Protein AF-A0A1Y1S839-F1 (afdb_monomer_lite)

Organism: NCBI:txid1081671

Radius of gyration: 28.98 Å; chains: 1; bounding box: 67×58×79 Å

Foldseek 3Di:
DDPLLVVLLVLCVPQCVVVVPLVRSLVVLVVVLVVCVVVVHDSLSSLLSNLVSVCSVPVDLVSLVVNLVSLVPDDDDLVSVLVNLLSVQSSCLSVVNHDPVSLLVSLCSSPVQHRPSSNVVSVVSCPVVDPQQVQWDWDDLQPDIATHSDPNRVVCLQPDDDPPCVVVPDPSSVLSNLSNVLVVLLVVLVVCLPPFLVVVLVSLVVSLVSLVVNVVVCVVVVHDDPLSVLLSVLSVVVSVQSVVQVPDDDDQRDRPPPLPPDDPVVSVVCVVVVVDDRDDRNRVSVSVSVSSVVSPDRPRPDDPDDDDVVCVVVCVVVDPDPPPVVVVVVVVVVVVVVVD

pLDDT: mean 75.88, std 19.84, range [30.39, 97.69]

Sequence (340 aa):
MNKLLAHVEANRSNHGYVKHSFEQYKRYNNKMVQKCMKDGSDTTLYKLEKNLCKFHLFGTTRHLTKCINILKKAEQTDDVTAYRMYIQTFIRNKRNEFNQDEFIETWKMINNGFYYTFNSDMVALNENRVNLDKLKTRLLWNDIELLFDSQTHLNLLKQFNKRVLKDDYRFNAQIAFKCFKFDEFREKLDTFPTAQYGTILTFVRSFSIFTNEFVAFLDDNFVSSEFVVEYDRSLTNLLNQMTEALMKPNSKMCLELNETKFSSHFIELITDQSQHIIRSKSDMIKLILAEFDRITEVTVPKRNMPLLPIFYDLACEYIEFPPVDELAEQVDALKLTRQQ

Structure (mmCIF, N/CA/C/O backbone):
data_AF-A0A1Y1S839-F1
#
_entry.id   AF-A0A1Y1S839-F1
#
loop_
_atom_site.group_PDB
_atom_site.id
_atom_site.type_symbol
_atom_site.label_atom_id
_atom_site.label_alt_id
_atom_site.label_comp_id
_atom_site.label_asym_id
_atom_site.label_entity_id
_atom_site.label_seq_id
_atom_site.pdbx_PDB_ins_code
_atom_site.Cartn_x
_atom_site.Cartn_y
_atom_site.Cartn_z
_atom_site.occupancy
_atom_site.B_iso_or_equiv
_atom_site.auth_seq_id
_atom_site.auth_comp_id
_atom_site.auth_asym_id
_atom_site.auth_atom_id
_atom_site.pdbx_PDB_model_num
ATOM 1 N N . MET A 1 1 ? 22.378 12.217 -3.039 1.00 37.03 1 MET A N 1
ATOM 2 C CA . MET A 1 1 ? 21.631 10.962 -2.810 1.00 37.03 1 MET A CA 1
ATOM 3 C C . MET A 1 1 ? 20.533 10.890 -3.865 1.00 37.03 1 MET A C 1
ATOM 5 O O . MET A 1 1 ? 19.584 11.663 -3.789 1.00 37.03 1 MET A O 1
ATOM 9 N N . ASN A 1 2 ? 20.733 10.086 -4.914 1.00 49.19 2 ASN A N 1
ATOM 10 C CA . ASN A 1 2 ? 19.783 9.949 -6.023 1.00 49.19 2 ASN A CA 1
ATOM 11 C C . ASN A 1 2 ? 18.511 9.259 -5.518 1.00 49.19 2 ASN A C 1
ATOM 13 O O . ASN A 1 2 ? 18.564 8.084 -5.185 1.00 49.19 2 ASN A O 1
ATOM 17 N N . LYS A 1 3 ? 17.400 10.002 -5.445 1.00 82.19 3 LYS A N 1
ATOM 18 C CA . LYS A 1 3 ? 16.064 9.514 -5.060 1.00 82.19 3 LYS A CA 1
ATOM 19 C C . LYS A 1 3 ? 15.213 9.231 -6.305 1.00 82.19 3 LYS A C 1
ATOM 21 O O . LYS A 1 3 ? 14.112 9.767 -6.440 1.00 82.19 3 LYS A O 1
ATOM 26 N N . LEU A 1 4 ? 15.754 8.488 -7.272 1.00 90.12 4 LEU A N 1
ATOM 27 C CA . LEU A 1 4 ? 15.102 8.271 -8.570 1.00 90.12 4 LEU A CA 1
ATOM 28 C C . LEU A 1 4 ? 13.711 7.656 -8.383 1.00 90.12 4 LEU A C 1
ATOM 30 O O . LEU A 1 4 ? 12.752 8.176 -8.952 1.00 90.12 4 LEU A O 1
ATOM 34 N N . LEU A 1 5 ? 13.585 6.606 -7.564 1.00 91.06 5 LEU A N 1
ATOM 35 C CA . LEU A 1 5 ? 12.303 5.921 -7.364 1.00 91.06 5 LEU A CA 1
ATOM 36 C C . LEU A 1 5 ? 11.263 6.837 -6.711 1.00 91.06 5 LEU A C 1
ATOM 38 O O . LEU A 1 5 ? 10.133 6.925 -7.187 1.00 91.06 5 LEU A O 1
ATOM 42 N N . ALA A 1 6 ? 11.661 7.605 -5.694 1.00 89.12 6 ALA A N 1
ATOM 43 C CA . ALA A 1 6 ? 10.762 8.547 -5.028 1.00 89.12 6 ALA A CA 1
ATOM 44 C C . ALA A 1 6 ? 10.312 9.694 -5.953 1.00 89.12 6 ALA A C 1
ATOM 46 O O . ALA A 1 6 ? 9.154 10.107 -5.910 1.00 89.12 6 ALA A O 1
ATOM 47 N N . HIS A 1 7 ? 11.200 10.203 -6.815 1.00 91.50 7 HIS A N 1
ATOM 48 C CA . HIS A 1 7 ? 10.828 11.215 -7.807 1.00 91.50 7 HIS A CA 1
ATOM 49 C C . HIS A 1 7 ? 9.888 10.657 -8.879 1.00 91.50 7 HIS A C 1
ATOM 51 O O . HIS A 1 7 ? 8.965 11.355 -9.305 1.00 91.50 7 HIS A O 1
ATOM 57 N N . VAL A 1 8 ? 10.098 9.410 -9.312 1.00 93.38 8 VAL A N 1
ATOM 58 C CA . VAL A 1 8 ? 9.177 8.733 -10.231 1.00 93.38 8 VAL A CA 1
ATOM 59 C C . VAL A 1 8 ? 7.804 8.584 -9.583 1.00 93.38 8 VAL A C 1
ATOM 61 O O . VAL A 1 8 ? 6.821 9.008 -10.187 1.00 93.38 8 VAL A O 1
ATOM 64 N N . GLU A 1 9 ? 7.742 8.067 -8.356 1.00 90.19 9 GLU A N 1
ATOM 65 C CA . GLU A 1 9 ? 6.498 7.889 -7.602 1.00 90.19 9 GLU A CA 1
ATOM 66 C C . GLU A 1 9 ? 5.715 9.205 -7.500 1.00 90.19 9 GLU A C 1
ATOM 68 O O . GLU A 1 9 ? 4.559 9.282 -7.915 1.00 90.19 9 GLU A O 1
ATOM 73 N N . ALA A 1 10 ? 6.373 10.286 -7.066 1.00 88.94 10 ALA A N 1
ATOM 74 C CA . ALA A 1 10 ? 5.749 11.603 -6.968 1.00 88.94 10 ALA A CA 1
ATOM 75 C C . ALA A 1 10 ? 5.212 12.106 -8.321 1.00 88.94 10 ALA A C 1
ATOM 77 O O . ALA A 1 10 ? 4.111 12.656 -8.399 1.00 88.94 10 ALA A O 1
ATOM 78 N N . ASN A 1 11 ? 5.961 11.909 -9.410 1.00 91.88 11 ASN A N 1
ATOM 79 C CA . ASN A 1 11 ? 5.520 12.333 -10.736 1.00 91.88 11 ASN A CA 1
ATOM 80 C C . ASN A 1 11 ? 4.332 11.499 -11.232 1.00 91.88 11 ASN A C 1
ATOM 82 O O . ASN A 1 11 ? 3.400 12.050 -11.821 1.00 91.88 11 ASN A O 1
ATOM 86 N N . ARG A 1 12 ? 4.354 10.182 -11.012 1.00 91.38 12 ARG A N 1
ATOM 87 C CA . ARG A 1 12 ? 3.279 9.271 -11.421 1.00 91.38 12 ARG A CA 1
ATOM 88 C C . ARG A 1 12 ? 1.967 9.595 -10.709 1.00 91.38 12 ARG A C 1
ATOM 90 O O . ARG A 1 12 ? 0.934 9.697 -11.380 1.00 91.38 12 ARG A O 1
ATOM 97 N N . SER A 1 13 ? 2.019 9.845 -9.401 1.00 85.00 13 SER A N 1
ATOM 98 C CA . SER A 1 13 ? 0.850 10.209 -8.591 1.00 85.00 13 SER A CA 1
ATOM 99 C C . SER A 1 13 ? 0.203 11.522 -9.040 1.00 85.00 13 SER A C 1
ATOM 101 O O . SER A 1 13 ? -1.019 11.622 -9.105 1.00 85.00 13 SER A O 1
ATOM 103 N N . ASN A 1 14 ? 1.002 12.511 -9.451 1.00 85.94 14 ASN A N 1
ATOM 104 C CA . ASN A 1 14 ? 0.500 13.854 -9.763 1.00 85.94 14 ASN A CA 1
ATOM 105 C C . ASN A 1 14 ? 0.075 14.076 -11.223 1.00 85.94 14 ASN A C 1
ATOM 107 O O . ASN A 1 14 ? -0.613 15.054 -11.527 1.00 85.94 14 ASN A O 1
ATOM 111 N N . HIS A 1 15 ? 0.506 13.226 -12.159 1.00 88.38 15 HIS A N 1
ATOM 112 C CA . HIS A 1 15 ? 0.439 13.556 -13.590 1.00 88.38 15 HIS A CA 1
ATOM 113 C C . HIS A 1 15 ? -0.255 12.499 -14.461 1.00 88.38 15 HIS A C 1
ATOM 115 O O . HIS A 1 15 ? -0.043 12.452 -15.674 1.00 88.38 15 HIS A O 1
ATOM 121 N N . GLY A 1 16 ? -1.137 11.698 -13.856 1.00 77.62 16 GLY A N 1
ATOM 122 C CA . GLY A 1 16 ? -2.101 10.853 -14.569 1.00 77.62 16 GLY A CA 1
ATOM 123 C C . GLY A 1 16 ? -1.697 9.390 -14.753 1.00 77.62 16 GLY A C 1
ATOM 124 O O . GLY A 1 16 ? -2.482 8.636 -15.322 1.00 77.62 16 GLY A O 1
ATOM 125 N N . TYR A 1 17 ? -0.532 8.958 -14.256 1.00 88.25 17 TYR A N 1
ATOM 126 C CA . TYR A 1 17 ? -0.118 7.550 -14.343 1.00 88.25 17 TYR A CA 1
ATOM 127 C C . TYR A 1 17 ? -1.066 6.632 -13.563 1.00 88.25 17 TYR A C 1
ATOM 129 O O . TYR A 1 17 ? -1.557 5.658 -14.120 1.00 88.25 17 TYR A O 1
ATOM 137 N N . VAL A 1 18 ? -1.401 6.999 -12.317 1.00 82.94 18 VAL A N 1
ATOM 138 C CA . VAL A 1 18 ? -2.319 6.235 -11.441 1.00 82.94 18 VAL A CA 1
ATOM 139 C C . VAL A 1 18 ? -3.701 6.048 -12.075 1.00 82.94 18 VAL A C 1
ATOM 141 O O . VAL A 1 18 ? -4.346 5.027 -11.885 1.00 82.94 18 VAL A O 1
ATOM 144 N N . LYS A 1 19 ? -4.144 7.011 -12.891 1.00 83.44 19 LYS A N 1
ATOM 145 C CA . LYS A 1 19 ? -5.423 6.964 -13.619 1.00 83.44 19 LYS A CA 1
ATOM 146 C C . LYS A 1 19 ? -5.314 6.255 -14.976 1.00 83.44 19 LYS A C 1
ATOM 148 O O . LYS A 1 19 ? -6.147 6.488 -15.848 1.00 83.44 19 LYS A O 1
ATOM 153 N N . HIS A 1 20 ? -4.231 5.510 -15.212 1.00 85.44 20 HIS A N 1
ATOM 154 C CA . HIS A 1 20 ? -3.881 4.881 -16.492 1.00 85.44 20 HIS A CA 1
ATOM 155 C C . HIS A 1 20 ? -3.926 5.834 -17.704 1.00 85.44 20 HIS A C 1
ATOM 157 O O . HIS A 1 20 ? -4.043 5.422 -18.858 1.00 85.44 20 HIS A O 1
ATOM 163 N N . SER A 1 21 ? -3.775 7.141 -17.469 1.00 91.19 21 SER A N 1
ATOM 164 C CA . SER A 1 21 ? -3.793 8.179 -18.501 1.00 91.19 21 SER A CA 1
ATOM 165 C C . SER A 1 21 ? -2.393 8.360 -19.094 1.00 91.19 21 SER A C 1
ATOM 167 O O . SER A 1 21 ? -1.783 9.432 -19.028 1.00 91.19 21 SER A O 1
ATOM 169 N N . PHE A 1 22 ? -1.859 7.289 -19.688 1.00 93.81 22 PHE A N 1
ATOM 170 C CA . PHE A 1 22 ? -0.467 7.222 -20.150 1.00 93.81 22 PHE A CA 1
ATOM 171 C C . PHE A 1 22 ? -0.124 8.263 -21.222 1.00 93.81 22 PHE A C 1
ATOM 173 O O . PHE A 1 22 ? 1.014 8.729 -21.284 1.00 93.81 22 PHE A O 1
ATOM 180 N N . GLU A 1 23 ? -1.088 8.695 -22.041 1.00 94.56 23 GLU A N 1
ATOM 181 C CA . GLU A 1 23 ? -0.853 9.758 -23.025 1.00 94.56 23 GLU A CA 1
ATOM 182 C C . GLU A 1 23 ? -0.662 11.126 -22.348 1.00 94.56 23 GLU A C 1
ATOM 184 O O . GLU A 1 23 ? 0.229 11.887 -22.734 1.00 94.56 23 GLU A O 1
ATOM 189 N N . GLN A 1 24 ? -1.430 11.428 -21.294 1.00 94.44 24 GLN A N 1
ATOM 190 C CA . GLN A 1 24 ? -1.253 12.644 -20.494 1.00 94.44 24 GLN A CA 1
ATOM 191 C C . GLN A 1 24 ? 0.105 12.632 -19.787 1.00 94.44 24 GLN A C 1
ATOM 193 O O . GLN A 1 24 ? 0.865 13.600 -19.894 1.00 94.44 24 GLN A O 1
ATOM 198 N N . TYR A 1 25 ? 0.449 11.518 -19.140 1.00 96.31 25 TYR A N 1
ATOM 199 C CA . TYR A 1 25 ? 1.714 11.393 -18.421 1.00 96.31 25 TYR A CA 1
ATOM 200 C C . TYR A 1 25 ? 2.927 11.451 -19.366 1.00 96.31 25 TYR A C 1
ATOM 202 O O . TYR A 1 25 ? 3.917 12.138 -19.104 1.00 96.31 25 TYR A O 1
ATOM 210 N N . LYS A 1 26 ? 2.829 10.848 -20.557 1.00 96.81 26 LYS A N 1
ATOM 211 C CA . LYS A 1 26 ? 3.823 10.984 -21.634 1.00 96.81 26 LYS A CA 1
ATOM 212 C C . LYS A 1 26 ? 3.996 12.433 -22.095 1.00 96.81 26 LYS A C 1
ATOM 214 O O . LYS A 1 26 ? 5.130 12.860 -22.328 1.00 96.81 26 LYS A O 1
ATOM 219 N N . ARG A 1 27 ? 2.907 13.201 -22.252 1.00 96.50 27 ARG A N 1
ATOM 220 C CA . ARG A 1 27 ? 2.973 14.635 -22.604 1.00 96.50 27 ARG A CA 1
ATOM 221 C C . ARG A 1 27 ? 3.677 15.441 -21.515 1.00 96.50 27 ARG A C 1
ATOM 223 O O . ARG A 1 27 ? 4.522 16.267 -21.852 1.00 96.50 27 ARG A O 1
ATOM 230 N N . TYR A 1 28 ? 3.378 15.177 -20.243 1.00 96.75 28 TYR A N 1
ATOM 231 C CA . TYR A 1 28 ? 4.088 15.777 -19.110 1.00 96.75 28 TYR A CA 1
ATOM 232 C C . TYR A 1 28 ? 5.597 15.486 -19.177 1.00 96.75 28 TYR A C 1
ATOM 234 O O . TYR A 1 28 ? 6.400 16.417 -19.232 1.00 96.75 28 TYR A O 1
ATOM 242 N N . ASN A 1 29 ? 5.982 14.213 -19.307 1.00 97.31 29 ASN A N 1
ATOM 243 C CA . ASN A 1 29 ? 7.388 13.812 -19.391 1.00 97.31 29 ASN A CA 1
ATOM 244 C C . ASN A 1 29 ? 8.106 14.451 -20.595 1.00 97.31 29 ASN A C 1
ATOM 246 O O . ASN A 1 29 ? 9.246 14.889 -20.478 1.00 97.31 29 ASN A O 1
ATOM 250 N N . ASN A 1 30 ? 7.443 14.581 -21.751 1.00 96.62 30 ASN A N 1
ATOM 251 C CA . ASN A 1 30 ? 8.001 15.299 -22.903 1.00 96.62 30 ASN A CA 1
ATOM 252 C C . ASN A 1 30 ? 8.289 16.776 -22.604 1.00 96.62 30 ASN A C 1
ATOM 254 O O . ASN A 1 30 ? 9.358 17.264 -22.971 1.00 96.62 30 ASN A O 1
ATOM 258 N N . LYS A 1 31 ? 7.353 17.476 -21.947 1.00 96.94 31 LYS A N 1
ATOM 259 C CA . LYS A 1 31 ? 7.541 18.877 -21.546 1.00 96.94 31 LYS A CA 1
ATOM 260 C C . LYS A 1 31 ? 8.720 19.014 -20.583 1.00 96.94 31 LYS A C 1
ATOM 262 O O . LYS A 1 31 ? 9.544 19.906 -20.761 1.00 96.94 31 LYS A O 1
ATOM 267 N N . MET A 1 32 ? 8.842 18.099 -19.621 1.00 96.50 32 MET A N 1
ATOM 268 C CA . MET A 1 32 ? 9.946 18.109 -18.660 1.00 96.50 32 MET A CA 1
ATOM 269 C C . MET A 1 32 ? 11.298 17.813 -19.309 1.00 96.50 32 MET A C 1
ATOM 271 O O . MET A 1 32 ? 12.260 18.508 -19.012 1.00 96.50 32 MET A O 1
ATOM 275 N N . VAL A 1 33 ? 11.378 16.888 -20.276 1.00 96.25 33 VAL A N 1
ATOM 276 C CA . VAL A 1 33 ? 12.614 16.688 -21.059 1.00 96.25 33 VAL A CA 1
ATOM 277 C C . VAL A 1 33 ? 13.035 17.978 -21.768 1.00 96.25 33 VAL A C 1
ATOM 279 O O . VAL A 1 33 ? 14.207 18.336 -21.716 1.00 96.25 33 VAL A O 1
ATOM 282 N N . GLN A 1 34 ? 12.102 18.681 -22.420 1.00 96.00 34 GLN A N 1
ATOM 283 C CA . GLN A 1 34 ? 12.406 19.939 -23.115 1.00 96.00 34 GLN A CA 1
ATOM 284 C C . GLN A 1 34 ? 12.867 21.031 -22.149 1.00 96.00 34 GLN A C 1
ATOM 286 O O . GLN A 1 34 ? 13.814 21.750 -22.455 1.00 96.00 34 GLN A O 1
ATOM 291 N N . LYS A 1 35 ? 12.212 21.145 -20.989 1.00 96.06 35 LYS A N 1
ATOM 292 C CA . LYS A 1 35 ? 12.598 22.087 -19.938 1.00 96.06 35 LYS A CA 1
ATOM 293 C C . LYS A 1 35 ? 14.006 21.781 -19.419 1.00 96.06 35 LYS A C 1
ATOM 295 O O . LYS A 1 35 ? 14.867 22.646 -19.475 1.00 96.06 35 LYS A O 1
ATOM 300 N N . CYS A 1 36 ? 14.278 20.533 -19.043 1.00 94.94 36 CYS A N 1
ATOM 301 C CA . CYS A 1 36 ? 15.589 20.130 -18.541 1.00 94.94 36 CYS A CA 1
ATOM 302 C C . CYS A 1 36 ? 16.712 20.331 -19.568 1.00 94.94 36 CYS A C 1
ATOM 304 O O . CYS A 1 36 ? 17.799 20.754 -19.197 1.00 94.94 36 CYS A O 1
ATOM 306 N N . MET A 1 37 ? 16.446 20.105 -20.861 1.00 94.06 37 MET A N 1
ATOM 307 C CA . MET A 1 37 ? 17.411 20.399 -21.929 1.00 94.06 37 MET A CA 1
ATOM 308 C C . MET A 1 37 ? 17.743 21.891 -22.041 1.00 94.06 37 MET A C 1
ATOM 310 O O . MET A 1 37 ? 18.895 22.223 -22.295 1.00 94.06 37 MET A O 1
ATOM 314 N N . LYS A 1 38 ? 16.756 22.780 -21.861 1.00 94.69 38 LYS A N 1
ATOM 315 C CA . LYS A 1 38 ? 16.985 24.235 -21.846 1.00 94.69 38 LYS A CA 1
ATOM 316 C C . LYS A 1 38 ? 17.779 24.666 -20.615 1.00 94.69 38 LYS A C 1
ATOM 318 O O . LYS A 1 38 ? 18.665 25.501 -20.730 1.00 94.69 38 LYS A O 1
ATOM 323 N N . ASP A 1 39 ? 17.479 24.050 -19.477 1.00 93.06 39 ASP A N 1
ATOM 324 C CA . ASP A 1 39 ? 18.070 24.386 -18.182 1.00 93.06 39 ASP A CA 1
ATOM 325 C C . ASP A 1 39 ? 19.412 23.659 -17.930 1.00 93.06 39 ASP A C 1
ATOM 327 O O . ASP A 1 39 ? 20.002 23.808 -16.864 1.00 93.06 39 ASP A O 1
ATOM 331 N N . GLY A 1 40 ? 19.886 22.827 -18.870 1.00 91.19 40 GLY A N 1
ATOM 332 C CA . GLY A 1 40 ? 21.115 22.031 -18.725 1.00 91.19 40 GLY A CA 1
ATOM 333 C C . GLY A 1 40 ? 21.063 20.950 -17.633 1.00 91.19 40 GLY A C 1
ATOM 334 O O . GLY A 1 40 ? 22.106 20.472 -17.195 1.00 91.19 40 GLY A O 1
ATOM 335 N N . SER A 1 41 ? 19.868 20.565 -17.176 1.00 91.69 41 SER A N 1
ATOM 336 C CA . SER A 1 41 ? 19.660 19.610 -16.079 1.00 91.69 41 SER A CA 1
ATOM 337 C C . SER A 1 41 ? 19.424 18.174 -16.564 1.00 91.69 41 SER A C 1
ATOM 339 O O . SER A 1 41 ? 19.174 17.918 -17.747 1.00 91.69 41 SER A O 1
ATOM 341 N N . ASP A 1 42 ? 19.509 17.208 -15.641 1.00 90.31 42 ASP A N 1
ATOM 342 C CA . ASP A 1 42 ? 19.346 15.791 -15.968 1.00 90.31 42 ASP A CA 1
ATOM 343 C C . ASP A 1 42 ? 17.945 15.479 -16.530 1.00 90.31 42 ASP A C 1
ATOM 345 O O . ASP A 1 42 ? 16.906 15.893 -16.020 1.00 90.31 42 ASP A O 1
ATOM 349 N N . THR A 1 43 ? 17.930 14.702 -17.611 1.00 93.19 43 THR A N 1
ATOM 350 C CA . THR A 1 43 ? 16.721 14.294 -18.343 1.00 93.19 43 THR A CA 1
ATOM 351 C C . THR A 1 43 ? 16.386 12.816 -18.149 1.00 93.19 43 THR A C 1
ATOM 353 O O . THR A 1 43 ? 15.398 12.340 -18.717 1.00 93.19 43 THR A O 1
ATOM 356 N N . THR A 1 44 ? 17.216 12.076 -17.407 1.00 93.12 44 THR A N 1
ATOM 357 C CA . THR A 1 44 ? 17.196 10.612 -17.321 1.00 93.12 44 THR A CA 1
ATOM 358 C C . THR A 1 44 ? 15.831 10.090 -16.893 1.00 93.12 44 THR A C 1
ATOM 360 O O . THR A 1 44 ? 15.203 9.366 -17.668 1.00 93.12 44 THR A O 1
ATOM 363 N N . LEU A 1 45 ? 15.315 10.539 -15.744 1.00 94.38 45 LEU A N 1
ATOM 364 C CA . LEU A 1 45 ? 14.001 10.144 -15.219 1.00 94.38 45 LEU A CA 1
ATOM 365 C C . LEU A 1 45 ? 12.892 10.292 -16.268 1.00 94.38 45 LEU A C 1
ATOM 367 O O . LEU A 1 45 ? 12.190 9.336 -16.594 1.00 94.38 45 LEU A O 1
ATOM 371 N N . TYR A 1 46 ? 12.761 11.483 -16.853 1.00 96.38 46 TYR A N 1
ATOM 372 C CA . TYR A 1 46 ? 11.666 11.781 -17.7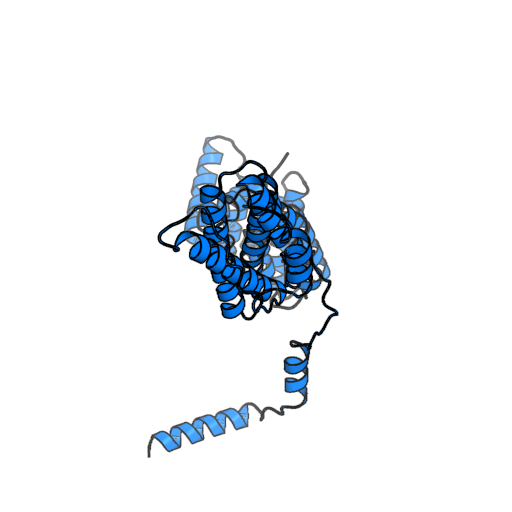77 1.00 96.38 46 TYR A CA 1
ATOM 373 C C . TYR A 1 46 ? 11.776 10.994 -19.089 1.00 96.38 46 TYR A C 1
ATOM 375 O O . TYR A 1 46 ? 10.764 10.661 -19.708 1.00 96.38 46 TYR A O 1
ATOM 383 N N . LYS A 1 47 ? 12.998 10.661 -19.530 1.00 96.56 47 LYS A N 1
ATOM 384 C CA . LYS A 1 47 ? 13.215 9.780 -20.687 1.00 96.56 47 LYS A CA 1
ATOM 385 C C . LYS A 1 47 ? 12.813 8.334 -20.387 1.00 96.56 47 LYS A C 1
ATOM 387 O O . LYS A 1 47 ? 12.258 7.691 -21.282 1.00 96.56 47 LYS A O 1
ATOM 392 N N . LEU A 1 48 ? 13.076 7.836 -19.176 1.00 97.38 48 LEU A N 1
ATOM 393 C CA . LEU A 1 48 ? 12.657 6.502 -18.731 1.00 97.38 48 LEU A CA 1
ATOM 394 C C . LEU A 1 48 ? 11.128 6.406 -18.699 1.00 97.38 48 LEU A C 1
ATOM 396 O O . LEU A 1 48 ? 10.548 5.618 -19.446 1.00 97.38 48 LEU A O 1
ATOM 400 N N . GLU A 1 49 ? 10.474 7.298 -17.957 1.00 97.25 49 GLU A N 1
ATOM 401 C CA . GLU A 1 49 ? 9.017 7.297 -17.782 1.00 97.25 49 GLU A CA 1
ATOM 402 C C . GLU A 1 49 ? 8.269 7.539 -19.102 1.00 97.25 49 GLU A C 1
ATOM 404 O O . GLU A 1 49 ? 7.261 6.894 -19.390 1.00 97.25 49 GLU A O 1
ATOM 409 N N . LYS A 1 50 ? 8.803 8.385 -19.996 1.00 97.00 50 LYS A N 1
ATOM 410 C CA . LYS A 1 50 ? 8.275 8.543 -21.363 1.00 97.00 50 LYS A CA 1
ATOM 411 C C . LYS A 1 50 ? 8.283 7.229 -22.146 1.00 97.00 50 LYS A C 1
ATOM 413 O O . LYS A 1 50 ? 7.345 6.964 -22.898 1.00 97.00 50 LYS A O 1
ATOM 418 N N . ASN A 1 51 ? 9.365 6.458 -22.070 1.00 97.69 51 ASN A N 1
ATOM 419 C CA . ASN A 1 51 ? 9.471 5.188 -22.785 1.00 97.69 51 ASN A CA 1
ATOM 420 C C . ASN A 1 51 ? 8.584 4.115 -22.143 1.00 97.69 51 ASN A C 1
ATOM 422 O O . ASN A 1 51 ? 7.953 3.364 -22.883 1.00 97.69 51 ASN A O 1
ATOM 426 N N . LEU A 1 52 ? 8.455 4.102 -20.815 1.00 96.94 52 LEU A N 1
ATOM 427 C CA . LEU A 1 52 ? 7.492 3.246 -20.126 1.00 96.94 52 LEU A CA 1
ATOM 428 C C . LEU A 1 52 ? 6.047 3.561 -20.555 1.00 96.94 52 LEU A C 1
ATOM 430 O O . LEU A 1 52 ? 5.311 2.655 -20.932 1.00 96.94 52 LEU A O 1
ATOM 434 N N . CYS A 1 53 ? 5.662 4.839 -20.654 1.00 96.31 53 CYS A N 1
ATOM 435 C CA . CYS A 1 53 ? 4.345 5.215 -21.190 1.00 96.31 53 CYS A CA 1
ATOM 436 C C . CYS A 1 53 ? 4.122 4.673 -22.607 1.00 96.31 53 CYS A C 1
ATOM 438 O O . CYS A 1 53 ? 3.047 4.180 -22.929 1.00 96.31 53 CYS A O 1
ATOM 440 N N . LYS A 1 54 ? 5.136 4.764 -23.480 1.00 96.81 54 LYS A N 1
ATOM 441 C CA . LYS A 1 54 ? 5.045 4.217 -24.843 1.00 96.81 54 LYS A CA 1
ATOM 442 C C . LYS A 1 54 ? 4.883 2.701 -24.840 1.00 96.81 54 LYS A C 1
ATOM 444 O O . LYS A 1 54 ? 4.199 2.174 -25.708 1.00 96.81 54 LYS A O 1
ATOM 449 N N . PHE A 1 55 ? 5.506 2.010 -23.893 1.00 96.56 55 PHE A N 1
ATOM 450 C CA . PHE A 1 55 ? 5.284 0.586 -23.714 1.00 96.56 55 PHE A CA 1
ATOM 451 C C . PHE A 1 55 ? 3.822 0.290 -23.351 1.00 96.56 55 PHE A C 1
ATOM 453 O O . PHE A 1 55 ? 3.208 -0.515 -24.039 1.00 96.56 55 PHE A O 1
ATOM 460 N N . HIS A 1 56 ? 3.233 0.985 -22.374 1.00 94.00 56 HIS A N 1
ATOM 461 C CA . HIS A 1 56 ? 1.818 0.784 -22.032 1.00 94.00 56 HIS A CA 1
ATOM 462 C C . HIS A 1 56 ? 0.859 1.146 -23.178 1.00 94.00 56 HIS A C 1
ATOM 464 O O . HIS A 1 56 ? -0.153 0.480 -23.352 1.00 94.00 56 HIS A O 1
ATOM 470 N N . LEU A 1 57 ? 1.184 2.161 -23.987 1.00 93.44 57 LEU A N 1
ATOM 471 C CA . LEU A 1 57 ? 0.349 2.588 -25.118 1.00 93.44 57 LEU A CA 1
ATOM 472 C C . LEU A 1 57 ? 0.422 1.654 -26.334 1.00 93.44 57 LEU A C 1
ATOM 474 O O . LEU A 1 57 ? -0.565 1.509 -27.045 1.00 93.44 57 LEU A O 1
ATOM 478 N N . PHE A 1 58 ? 1.594 1.078 -26.621 1.00 94.00 58 PHE A N 1
ATOM 479 C CA . PHE A 1 58 ? 1.832 0.337 -27.868 1.00 94.00 58 PHE A CA 1
ATOM 480 C C . PHE A 1 58 ? 2.128 -1.153 -27.662 1.00 94.00 58 PHE A C 1
ATOM 482 O O . PHE A 1 58 ? 2.263 -1.884 -28.636 1.00 94.00 58 PHE A O 1
ATOM 489 N N . GLY A 1 59 ? 2.334 -1.604 -26.424 1.00 89.56 59 GLY A N 1
ATOM 490 C CA . GLY A 1 59 ? 2.668 -2.990 -26.084 1.00 89.56 59 GLY A CA 1
ATOM 491 C C . GLY A 1 59 ? 4.076 -3.454 -26.486 1.00 89.56 59 GLY A C 1
ATOM 492 O O . GLY A 1 59 ? 4.427 -4.606 -26.247 1.00 89.56 59 GLY A O 1
ATOM 493 N N . THR A 1 60 ? 4.913 -2.595 -27.083 1.00 93.00 60 THR A N 1
ATOM 494 C CA . THR A 1 60 ? 6.212 -3.016 -27.643 1.00 93.00 60 THR A CA 1
ATOM 495 C C . THR A 1 60 ? 7.375 -2.901 -26.648 1.00 93.00 60 THR A C 1
ATOM 497 O O . THR A 1 60 ? 7.675 -1.830 -26.111 1.00 93.00 60 THR A O 1
ATOM 500 N N . THR A 1 61 ? 8.128 -3.992 -26.465 1.00 95.38 61 THR A N 1
ATOM 501 C CA . THR A 1 61 ? 9.296 -4.039 -25.557 1.00 95.38 61 THR A CA 1
ATOM 502 C C . THR A 1 61 ? 10.471 -3.178 -26.027 1.00 95.38 61 THR A C 1
ATOM 504 O O . THR A 1 61 ? 11.328 -2.816 -25.222 1.00 95.38 61 THR A O 1
ATOM 507 N N . ARG A 1 62 ? 10.490 -2.747 -27.299 1.00 96.31 62 ARG A N 1
ATOM 508 C CA . ARG A 1 62 ? 11.518 -1.849 -27.862 1.00 96.31 62 ARG A CA 1
ATOM 509 C C . ARG A 1 62 ? 11.706 -0.583 -27.023 1.00 96.31 62 ARG A C 1
ATOM 511 O O . ARG A 1 62 ? 12.825 -0.081 -26.909 1.00 96.31 62 ARG A O 1
ATOM 518 N N . HIS A 1 63 ? 10.627 -0.038 -26.462 1.00 96.69 63 HIS A N 1
ATOM 519 C CA . HIS A 1 63 ? 10.704 1.147 -25.608 1.00 96.69 63 HIS A CA 1
ATOM 520 C C . HIS A 1 63 ? 11.341 0.845 -24.251 1.00 96.69 63 HIS A C 1
ATOM 522 O O . HIS A 1 63 ? 12.176 1.622 -23.794 1.00 96.69 63 HIS A O 1
ATOM 528 N N . LEU A 1 64 ? 11.047 -0.314 -23.670 1.00 97.38 64 LEU A N 1
ATOM 529 C CA . LEU A 1 64 ? 11.671 -0.776 -22.433 1.00 97.38 64 LEU A CA 1
ATOM 530 C C . LEU A 1 64 ? 13.167 -1.060 -22.624 1.00 97.38 64 LEU A C 1
ATOM 532 O O . LEU A 1 64 ? 13.983 -0.656 -21.802 1.00 97.38 64 LEU A O 1
ATOM 536 N N . THR A 1 65 ? 13.575 -1.638 -23.759 1.00 96.94 65 THR A N 1
ATOM 537 C CA . THR A 1 65 ? 15.001 -1.813 -24.089 1.00 96.94 65 THR A CA 1
ATOM 538 C C . THR A 1 65 ? 15.742 -0.473 -24.162 1.00 96.94 65 THR A C 1
ATOM 540 O O . THR A 1 65 ? 16.899 -0.376 -23.752 1.00 96.94 65 THR A O 1
ATOM 543 N N . LYS A 1 66 ? 15.080 0.601 -24.624 1.00 96.88 66 LYS A N 1
ATOM 544 C CA . LYS A 1 66 ? 15.655 1.956 -24.562 1.00 96.88 66 LYS A CA 1
ATOM 545 C C . LYS A 1 66 ? 15.849 2.422 -23.120 1.00 96.88 66 LYS A C 1
ATOM 547 O O . LYS A 1 66 ? 16.873 3.045 -22.856 1.00 96.88 66 LYS A O 1
ATOM 552 N N . CYS A 1 67 ? 14.931 2.105 -22.203 1.00 96.88 67 CYS A N 1
ATOM 553 C CA . CYS A 1 67 ? 15.126 2.377 -20.775 1.00 96.88 67 CYS A CA 1
ATOM 554 C C . CYS A 1 67 ? 16.368 1.663 -20.238 1.00 96.88 67 CYS A C 1
ATOM 556 O O . CYS A 1 67 ? 17.217 2.309 -19.635 1.00 96.88 67 CYS A O 1
ATOM 558 N N . ILE A 1 68 ? 16.537 0.371 -20.541 1.00 97.25 68 ILE A N 1
ATOM 559 C CA . ILE A 1 68 ? 17.727 -0.393 -20.130 1.00 97.25 68 ILE A CA 1
ATOM 560 C C . ILE A 1 68 ? 19.017 0.265 -20.631 1.00 97.25 68 ILE A C 1
ATOM 562 O O . ILE A 1 68 ? 19.969 0.416 -19.872 1.00 97.25 68 ILE A O 1
ATOM 566 N N . ASN A 1 69 ? 19.051 0.714 -21.886 1.00 96.25 69 ASN A N 1
ATOM 567 C CA . ASN A 1 69 ? 20.232 1.377 -22.444 1.00 96.25 69 ASN A CA 1
ATOM 568 C C . ASN A 1 69 ? 20.526 2.744 -21.807 1.00 96.25 69 ASN A C 1
ATOM 570 O O . ASN A 1 69 ? 21.688 3.136 -21.745 1.00 96.25 69 ASN A O 1
ATOM 574 N N . ILE A 1 70 ? 19.499 3.468 -21.352 1.00 95.44 70 ILE A N 1
ATOM 575 C CA . ILE A 1 70 ? 19.672 4.703 -20.577 1.00 95.44 70 ILE A CA 1
ATOM 576 C C . ILE A 1 70 ? 20.266 4.363 -19.202 1.00 95.44 70 ILE A C 1
ATOM 578 O O . ILE A 1 70 ? 21.281 4.937 -18.824 1.00 95.44 70 ILE A O 1
ATOM 582 N N . LEU A 1 71 ? 19.693 3.381 -18.500 1.00 95.00 71 LEU A N 1
ATOM 583 C CA . LEU A 1 71 ? 20.117 2.970 -17.153 1.00 95.00 71 LEU A CA 1
ATOM 584 C C . LEU A 1 71 ? 21.535 2.386 -17.122 1.00 95.00 71 LEU A C 1
ATOM 586 O O . LEU A 1 71 ? 22.252 2.586 -16.151 1.00 95.00 71 LEU A O 1
ATOM 590 N N . LYS A 1 72 ? 21.972 1.708 -18.193 1.00 93.56 72 LYS A N 1
ATOM 591 C CA . LYS A 1 72 ? 23.356 1.214 -18.338 1.00 93.56 72 LYS A CA 1
ATOM 592 C C . LYS A 1 72 ? 24.404 2.330 -18.382 1.00 93.56 72 LYS A C 1
ATOM 594 O O . LYS A 1 72 ? 25.563 2.071 -18.094 1.00 93.56 72 LYS A O 1
ATOM 599 N N . LYS A 1 73 ? 24.012 3.537 -18.799 1.00 91.44 73 LYS A N 1
ATOM 600 C CA . LYS A 1 73 ? 24.900 4.706 -18.901 1.00 91.44 73 LYS A CA 1
ATOM 601 C C . LYS A 1 73 ? 24.811 5.626 -17.684 1.00 91.44 73 LYS A C 1
ATOM 603 O O . LYS A 1 73 ? 25.619 6.540 -17.572 1.00 91.44 73 LYS A O 1
ATOM 608 N N . ALA A 1 74 ? 23.809 5.426 -16.830 1.00 89.88 74 ALA A N 1
ATOM 609 C CA . ALA A 1 74 ? 23.640 6.187 -15.603 1.00 89.88 74 ALA A CA 1
ATOM 610 C C . ALA A 1 74 ? 24.623 5.705 -14.525 1.00 89.88 74 ALA A C 1
ATOM 612 O O . ALA A 1 74 ? 25.114 4.574 -14.573 1.00 89.88 74 ALA A O 1
ATOM 613 N N . GLU A 1 75 ? 24.879 6.558 -13.535 1.00 88.62 75 GLU A N 1
ATOM 614 C CA . GLU A 1 75 ? 25.576 6.167 -12.310 1.00 88.62 75 GLU A CA 1
ATOM 615 C C . GLU A 1 75 ? 24.824 5.005 -11.642 1.00 88.62 75 GLU A C 1
ATOM 617 O O . GLU A 1 75 ? 23.604 5.058 -11.476 1.00 88.62 75 GLU A O 1
ATOM 622 N N . GLN A 1 76 ? 25.536 3.927 -11.310 1.00 90.62 76 GLN A N 1
ATOM 623 C CA . GLN A 1 76 ? 24.915 2.737 -10.734 1.00 90.62 76 GLN A CA 1
ATOM 624 C C . GLN A 1 76 ? 24.670 2.956 -9.240 1.00 90.62 76 GLN A C 1
ATOM 626 O O . GLN A 1 76 ? 25.572 2.807 -8.423 1.00 90.62 76 GLN A O 1
ATOM 631 N N . THR A 1 77 ? 23.435 3.316 -8.905 1.00 91.19 77 THR A N 1
ATOM 632 C CA . THR A 1 77 ? 22.924 3.375 -7.532 1.00 91.19 77 THR A CA 1
ATOM 633 C C . THR A 1 77 ? 21.913 2.253 -7.289 1.00 91.19 77 THR A C 1
ATOM 635 O O . THR A 1 77 ? 21.434 1.624 -8.241 1.00 91.19 77 THR A O 1
ATOM 638 N N . ASP A 1 78 ? 21.542 2.027 -6.028 1.00 90.12 78 ASP A N 1
ATOM 639 C CA . ASP A 1 78 ? 20.508 1.048 -5.662 1.00 90.12 78 ASP A CA 1
ATOM 640 C C . ASP A 1 78 ? 19.178 1.343 -6.370 1.00 90.12 78 ASP A C 1
ATOM 642 O O . ASP A 1 78 ? 18.590 0.450 -6.975 1.00 90.12 78 ASP A O 1
ATOM 646 N N . ASP A 1 79 ? 18.757 2.611 -6.411 1.00 90.56 79 ASP A N 1
ATOM 647 C CA . ASP A 1 79 ? 17.546 3.048 -7.117 1.00 90.56 79 ASP A CA 1
ATOM 648 C C . ASP A 1 79 ? 17.607 2.783 -8.631 1.00 90.56 79 ASP A C 1
ATOM 650 O O . ASP A 1 79 ? 16.624 2.355 -9.238 1.00 90.56 79 ASP A O 1
ATOM 654 N N . VAL A 1 80 ? 18.756 3.049 -9.267 1.00 92.81 80 VAL A N 1
ATOM 655 C CA . VAL A 1 80 ? 18.955 2.795 -10.705 1.00 92.81 80 VAL A CA 1
ATOM 656 C C . VAL A 1 80 ? 18.918 1.295 -10.985 1.00 92.81 80 VAL A C 1
ATOM 658 O O . VAL A 1 80 ? 18.328 0.869 -11.981 1.00 92.81 80 VAL A O 1
ATOM 661 N N . THR A 1 81 ? 19.500 0.493 -10.095 1.00 93.25 81 THR A N 1
ATOM 662 C CA . THR A 1 81 ? 19.490 -0.971 -10.174 1.00 93.25 81 THR A CA 1
ATOM 663 C C . THR A 1 81 ? 18.077 -1.519 -10.004 1.00 93.25 81 THR A C 1
ATOM 665 O O . THR A 1 81 ? 17.612 -2.264 -10.867 1.00 93.25 81 THR A O 1
ATOM 668 N N . ALA A 1 82 ? 17.351 -1.073 -8.979 1.00 93.19 82 ALA A N 1
ATOM 669 C CA . ALA A 1 82 ? 15.969 -1.459 -8.719 1.00 93.19 82 ALA A CA 1
ATOM 670 C C . ALA A 1 82 ? 15.041 -1.080 -9.886 1.00 93.19 82 ALA A C 1
ATOM 672 O O . ALA A 1 82 ? 14.277 -1.915 -10.369 1.00 93.19 82 ALA A O 1
ATOM 673 N N . TYR A 1 83 ? 15.158 0.143 -10.420 1.00 95.44 83 TYR A N 1
ATOM 674 C CA . TYR A 1 83 ? 14.389 0.559 -11.596 1.00 95.44 83 TYR A CA 1
ATOM 675 C C . TYR A 1 83 ? 14.766 -0.267 -12.839 1.00 95.44 83 TYR A C 1
ATOM 677 O O . TYR A 1 83 ? 13.915 -0.597 -13.665 1.00 95.44 83 TYR A O 1
ATOM 685 N N . ARG A 1 84 ? 16.041 -0.641 -13.005 1.00 95.94 84 ARG A N 1
ATOM 686 C CA . ARG A 1 84 ? 16.467 -1.509 -14.113 1.00 95.94 84 ARG A CA 1
ATOM 687 C C . ARG A 1 84 ? 15.834 -2.892 -14.016 1.00 95.94 84 ARG A C 1
ATOM 689 O O . ARG A 1 84 ? 15.302 -3.353 -15.024 1.00 95.94 84 ARG A O 1
ATOM 696 N N . MET A 1 85 ? 15.864 -3.508 -12.839 1.00 95.75 85 MET A N 1
ATOM 697 C CA . MET A 1 85 ? 15.245 -4.812 -12.588 1.00 95.75 85 MET A CA 1
ATOM 698 C C . MET A 1 85 ? 13.738 -4.760 -12.835 1.00 95.75 85 MET A C 1
ATOM 700 O O . MET A 1 85 ? 13.216 -5.562 -13.602 1.00 95.75 85 MET A O 1
ATOM 704 N N . TYR A 1 86 ? 13.069 -3.719 -12.336 1.00 96.38 86 TYR A N 1
ATOM 705 C CA . TYR A 1 86 ? 11.665 -3.428 -12.628 1.00 96.38 86 TYR A CA 1
ATOM 706 C C . TYR A 1 86 ? 11.351 -3.435 -14.136 1.00 96.38 86 TYR A C 1
ATOM 708 O O . TYR A 1 86 ? 10.454 -4.144 -14.591 1.00 96.38 86 TYR A O 1
ATOM 716 N N . ILE A 1 87 ? 12.127 -2.707 -14.950 1.00 97.50 87 ILE A N 1
ATOM 717 C CA . ILE A 1 87 ? 11.946 -2.701 -16.411 1.00 97.50 87 ILE A CA 1
ATOM 718 C C . ILE A 1 87 ? 12.236 -4.075 -17.033 1.00 97.50 87 ILE A C 1
ATOM 720 O O . ILE A 1 87 ? 11.564 -4.468 -17.992 1.00 97.50 87 ILE A O 1
ATOM 724 N N . GLN A 1 88 ? 13.228 -4.811 -16.526 1.00 96.50 88 GLN A N 1
ATOM 725 C CA . GLN A 1 88 ? 13.540 -6.160 -17.007 1.00 96.50 88 GLN A CA 1
ATOM 726 C C . GLN A 1 88 ? 12.376 -7.125 -16.767 1.00 96.50 88 GLN A C 1
ATOM 728 O O . GLN A 1 88 ? 12.052 -7.890 -17.677 1.00 96.50 88 GLN A O 1
ATOM 733 N N . THR A 1 89 ? 11.693 -7.025 -15.625 1.00 95.69 89 THR A N 1
ATOM 734 C CA . THR A 1 89 ? 10.501 -7.824 -15.308 1.00 95.69 89 THR A CA 1
ATOM 735 C C . THR A 1 89 ? 9.396 -7.624 -16.344 1.00 95.69 89 THR A C 1
ATOM 737 O O . THR A 1 89 ? 8.856 -8.601 -16.860 1.00 95.69 89 THR A O 1
ATOM 740 N N . PHE A 1 90 ? 9.121 -6.382 -16.758 1.00 95.56 90 PHE A N 1
ATOM 741 C CA . PHE A 1 90 ? 8.165 -6.112 -17.841 1.00 95.56 90 PHE A CA 1
ATOM 742 C C . PHE A 1 90 ? 8.573 -6.739 -19.180 1.00 95.56 90 PHE A C 1
ATOM 744 O O . PHE A 1 90 ? 7.731 -7.296 -19.888 1.00 95.56 90 PHE A O 1
ATOM 751 N N . ILE A 1 91 ? 9.854 -6.629 -19.553 1.00 95.94 91 ILE A N 1
ATOM 752 C CA . ILE A 1 91 ? 10.362 -7.189 -20.815 1.00 95.94 91 ILE A CA 1
ATOM 753 C C . ILE A 1 91 ? 10.189 -8.706 -20.822 1.00 95.94 91 ILE A C 1
ATOM 755 O O . ILE A 1 91 ? 9.663 -9.245 -21.794 1.00 95.94 91 ILE A O 1
ATOM 759 N N . ARG A 1 92 ? 10.620 -9.371 -19.748 1.00 94.31 92 ARG A N 1
ATOM 760 C CA . ARG A 1 92 ? 10.535 -10.825 -19.599 1.00 94.31 92 ARG A CA 1
ATOM 761 C C . ARG A 1 92 ? 9.097 -11.306 -19.582 1.00 94.31 92 ARG A C 1
ATOM 763 O O . ARG A 1 92 ? 8.770 -12.226 -20.324 1.00 94.31 92 ARG A O 1
ATOM 770 N N . ASN A 1 93 ? 8.218 -10.626 -18.840 1.00 92.50 93 ASN A N 1
ATOM 771 C CA . ASN A 1 93 ? 6.798 -10.966 -18.830 1.00 92.50 93 ASN A CA 1
ATOM 772 C C . ASN A 1 93 ? 6.202 -10.915 -20.245 1.00 92.50 93 ASN A C 1
ATOM 774 O O . ASN A 1 93 ? 5.541 -11.849 -20.675 1.00 92.50 93 ASN A O 1
ATOM 778 N N . LYS A 1 94 ? 6.514 -9.873 -21.028 1.00 92.50 94 LYS A N 1
ATOM 779 C CA . LYS A 1 94 ? 6.034 -9.760 -22.417 1.00 92.50 94 LYS A CA 1
ATOM 780 C C . LYS A 1 94 ? 6.652 -10.745 -23.401 1.00 92.50 94 LYS A C 1
ATOM 782 O O . LYS A 1 94 ? 6.109 -10.910 -24.488 1.00 92.50 94 LYS A O 1
ATOM 787 N N . ARG A 1 95 ? 7.779 -11.359 -23.052 1.00 93.50 95 ARG A N 1
ATOM 788 C CA . ARG A 1 95 ? 8.416 -12.424 -23.835 1.00 93.50 95 ARG A CA 1
ATOM 789 C C . ARG A 1 95 ? 8.010 -13.822 -23.374 1.00 93.50 95 ARG A C 1
ATOM 791 O O . ARG A 1 95 ? 8.501 -14.783 -23.946 1.00 93.50 95 ARG A O 1
ATOM 798 N N . ASN A 1 96 ? 7.129 -13.935 -22.377 1.00 90.69 96 ASN A N 1
ATOM 799 C CA . ASN A 1 96 ? 6.791 -15.195 -21.711 1.00 90.69 96 ASN A CA 1
ATOM 800 C C . ASN A 1 96 ? 8.018 -15.886 -21.075 1.00 90.69 96 ASN A C 1
ATOM 802 O O . ASN A 1 96 ? 8.075 -17.104 -20.971 1.00 90.69 96 ASN A O 1
ATOM 806 N N . GLU A 1 97 ? 8.993 -15.096 -20.619 1.00 93.94 97 GLU A N 1
ATOM 807 C CA . GLU A 1 97 ? 10.238 -15.535 -19.964 1.00 93.94 97 GLU A CA 1
ATOM 808 C C . GLU A 1 97 ? 10.203 -15.200 -18.459 1.00 93.94 97 GLU A C 1
ATOM 810 O O . GLU A 1 97 ? 11.177 -14.703 -17.888 1.00 93.94 97 GLU A O 1
ATOM 815 N N . PHE A 1 98 ? 9.043 -15.367 -17.815 1.00 91.44 98 PHE A N 1
ATOM 816 C CA . PHE A 1 98 ? 8.867 -14.998 -16.410 1.00 91.44 98 PHE A CA 1
ATOM 817 C C . PHE A 1 98 ? 9.791 -15.823 -15.508 1.00 91.44 98 PHE A C 1
ATOM 819 O O . PHE A 1 98 ? 9.770 -17.051 -15.540 1.00 91.44 98 PHE A O 1
ATOM 826 N N . ASN A 1 99 ? 10.583 -15.139 -14.684 1.00 93.12 99 ASN A N 1
ATOM 827 C CA . ASN A 1 99 ? 11.437 -15.757 -13.680 1.00 93.12 99 ASN A CA 1
ATOM 828 C C . ASN A 1 99 ? 10.944 -15.332 -12.294 1.00 93.12 99 ASN A C 1
ATOM 830 O O . ASN A 1 99 ? 10.923 -14.142 -11.975 1.00 93.12 99 ASN A O 1
ATOM 834 N N . GLN A 1 100 ? 10.535 -16.314 -11.494 1.00 93.06 100 GLN A N 1
ATOM 835 C CA . GLN A 1 100 ? 9.969 -16.084 -10.171 1.00 93.06 100 GLN A CA 1
ATOM 836 C C . GLN A 1 100 ? 10.985 -15.483 -9.193 1.00 93.06 100 GLN A C 1
ATOM 838 O O . GLN A 1 100 ? 10.646 -14.535 -8.487 1.00 93.06 100 GLN A O 1
ATOM 843 N N . ASP A 1 101 ? 12.216 -15.990 -9.154 1.00 93.50 101 ASP A N 1
ATOM 844 C CA . ASP A 1 101 ? 13.230 -15.530 -8.200 1.00 93.50 101 ASP A CA 1
ATOM 845 C C . ASP A 1 101 ? 13.607 -14.070 -8.456 1.00 93.50 101 ASP A C 1
ATOM 847 O O . ASP A 1 101 ? 13.616 -13.250 -7.536 1.00 93.50 101 ASP A O 1
ATOM 851 N N . GLU A 1 102 ? 13.801 -13.708 -9.723 1.00 93.44 102 GLU A N 1
ATOM 852 C CA . GLU A 1 102 ? 14.077 -12.326 -10.114 1.00 93.44 102 GLU A CA 1
ATOM 853 C C . GLU A 1 102 ? 12.886 -11.398 -9.862 1.00 93.44 102 GLU A C 1
ATOM 855 O O . GLU A 1 102 ? 13.068 -10.239 -9.477 1.00 93.44 102 GLU A O 1
ATOM 860 N N . PHE A 1 103 ? 11.655 -11.883 -10.058 1.00 95.06 103 PHE A N 1
ATOM 861 C CA . PHE A 1 103 ? 10.457 -11.123 -9.715 1.00 95.06 103 PHE A CA 1
ATOM 862 C C . PHE A 1 103 ? 10.416 -10.829 -8.209 1.00 95.06 103 PHE A C 1
ATOM 864 O O . PHE A 1 103 ? 10.170 -9.688 -7.816 1.00 95.06 103 PHE A O 1
ATOM 871 N N . ILE A 1 104 ? 10.693 -11.832 -7.367 1.00 93.81 104 ILE A N 1
ATOM 872 C CA . ILE A 1 104 ? 10.720 -11.694 -5.903 1.00 93.81 104 ILE A CA 1
ATOM 873 C C . ILE A 1 104 ? 11.831 -10.732 -5.468 1.00 93.81 104 ILE A C 1
ATOM 875 O O . ILE A 1 104 ? 11.616 -9.894 -4.591 1.00 93.81 104 ILE A O 1
ATOM 879 N N . GLU A 1 105 ? 13.012 -10.824 -6.073 1.00 93.88 105 GLU A N 1
ATOM 880 C CA . GLU A 1 105 ? 14.124 -9.913 -5.798 1.00 93.88 105 GLU A CA 1
ATOM 881 C C . GLU A 1 105 ? 13.763 -8.468 -6.170 1.00 93.88 105 GLU A C 1
ATOM 883 O O . GLU A 1 105 ? 13.890 -7.553 -5.352 1.00 93.88 105 GLU A O 1
ATOM 888 N N . THR A 1 106 ? 13.197 -8.278 -7.364 1.00 93.56 106 THR A N 1
ATOM 889 C CA . THR A 1 106 ? 12.695 -6.985 -7.843 1.00 93.56 106 THR A CA 1
ATOM 890 C C . THR A 1 106 ? 11.626 -6.423 -6.904 1.00 93.56 106 THR A C 1
ATOM 892 O O . THR A 1 106 ? 11.681 -5.252 -6.525 1.00 93.56 106 THR A O 1
ATOM 895 N N . TRP A 1 107 ? 10.676 -7.263 -6.477 1.00 91.25 107 TRP A N 1
ATOM 896 C CA . TRP A 1 107 ? 9.634 -6.905 -5.516 1.00 91.25 107 TRP A CA 1
ATOM 897 C C . TRP A 1 107 ? 10.234 -6.376 -4.214 1.00 91.25 107 TRP A C 1
ATOM 899 O O . TRP A 1 107 ? 9.829 -5.313 -3.745 1.00 91.25 107 TRP A O 1
ATOM 909 N N . LYS A 1 108 ? 11.211 -7.087 -3.640 1.00 89.62 108 LYS A N 1
ATOM 910 C CA . LYS A 1 108 ? 11.866 -6.690 -2.386 1.00 89.62 108 LYS A CA 1
ATOM 911 C C . LYS A 1 108 ? 12.621 -5.370 -2.530 1.00 89.62 108 LYS A C 1
ATOM 913 O O . LYS A 1 108 ? 12.469 -4.503 -1.672 1.00 89.62 108 LYS A O 1
ATOM 918 N N . MET A 1 109 ? 13.385 -5.189 -3.611 1.00 89.75 109 MET A N 1
ATOM 919 C CA . MET A 1 109 ? 14.152 -3.955 -3.824 1.00 89.75 109 MET A CA 1
ATOM 920 C C . MET A 1 109 ? 13.245 -2.729 -3.946 1.00 89.75 109 MET A C 1
ATOM 922 O O . MET A 1 109 ? 13.496 -1.714 -3.300 1.00 89.75 109 MET A O 1
ATOM 926 N N . ILE A 1 110 ? 12.170 -2.818 -4.731 1.00 88.19 110 ILE A N 1
ATOM 927 C CA . ILE A 1 110 ? 11.290 -1.667 -4.953 1.00 88.19 110 ILE A CA 1
ATOM 928 C C . ILE A 1 110 ? 10.411 -1.385 -3.728 1.00 88.19 110 ILE A C 1
ATOM 930 O O . ILE A 1 110 ? 10.167 -0.227 -3.393 1.00 88.19 110 ILE A O 1
ATOM 934 N N . ASN A 1 111 ? 9.964 -2.422 -3.013 1.00 83.44 111 ASN A N 1
ATOM 935 C CA . ASN A 1 111 ? 9.135 -2.243 -1.820 1.00 83.44 111 ASN A CA 1
ATOM 936 C C . ASN A 1 111 ? 9.928 -1.859 -0.559 1.00 83.44 111 ASN A C 1
ATOM 938 O O . ASN A 1 111 ? 9.305 -1.553 0.461 1.00 83.44 111 ASN A O 1
ATOM 942 N N . ASN A 1 112 ? 11.264 -1.793 -0.614 1.00 82.00 112 ASN A N 1
ATOM 943 C CA . ASN A 1 112 ? 12.081 -1.316 0.504 1.00 82.00 112 ASN A CA 1
ATOM 944 C C . ASN A 1 112 ? 11.733 0.135 0.896 1.00 82.00 112 ASN A C 1
ATOM 946 O O . ASN A 1 112 ? 11.632 0.454 2.077 1.00 82.00 112 ASN A O 1
ATOM 950 N N . GLY A 1 113 ? 11.466 1.005 -0.085 1.00 78.38 113 GLY A N 1
ATOM 951 C CA . GLY A 1 113 ? 11.001 2.380 0.146 1.00 78.38 113 GLY A CA 1
ATOM 952 C C . GLY A 1 113 ? 9.477 2.550 0.185 1.00 78.38 113 GLY A C 1
ATOM 953 O O . GLY A 1 113 ? 9.017 3.648 0.472 1.00 78.38 113 GLY A O 1
ATOM 954 N N . PHE A 1 114 ? 8.724 1.480 -0.101 1.00 82.81 114 PHE A N 1
ATOM 955 C CA . PHE A 1 114 ? 7.295 1.470 -0.442 1.00 82.81 114 PHE A CA 1
ATOM 956 C C . PHE A 1 114 ? 6.881 2.578 -1.437 1.00 82.81 114 PHE A C 1
ATOM 958 O O . PHE A 1 114 ? 6.588 3.714 -1.068 1.00 82.81 114 PHE A O 1
ATOM 965 N N . TYR A 1 115 ? 6.802 2.216 -2.720 1.00 86.38 115 TYR A N 1
ATOM 966 C CA . TYR A 1 115 ? 6.316 3.090 -3.790 1.00 86.38 115 TYR A CA 1
ATOM 967 C C . TYR A 1 115 ? 5.038 2.498 -4.395 1.00 86.38 115 TYR A C 1
ATOM 969 O O . TYR A 1 115 ? 5.085 1.450 -5.045 1.00 86.38 115 TYR A O 1
ATOM 977 N N . TYR A 1 116 ? 3.896 3.151 -4.160 1.00 83.50 116 TYR A N 1
ATOM 978 C CA . TYR A 1 116 ? 2.565 2.631 -4.484 1.00 83.50 116 TYR A CA 1
ATOM 979 C C . TYR A 1 116 ? 2.421 2.284 -5.968 1.00 83.50 116 TYR A C 1
ATOM 981 O O . TYR A 1 116 ? 1.943 1.199 -6.304 1.00 83.50 116 TYR A O 1
ATOM 989 N N . THR A 1 117 ? 2.872 3.155 -6.874 1.00 88.19 117 THR A N 1
ATOM 990 C CA . THR A 1 117 ? 2.682 2.908 -8.312 1.00 88.19 117 THR A CA 1
ATOM 991 C C . THR A 1 117 ? 3.503 1.728 -8.814 1.00 88.19 117 THR A C 1
ATOM 993 O O . THR A 1 117 ? 3.010 0.933 -9.609 1.00 88.19 117 THR A O 1
ATOM 996 N N . PHE A 1 118 ? 4.724 1.559 -8.308 1.00 91.31 118 PHE A N 1
ATOM 997 C CA . PHE A 1 118 ? 5.542 0.405 -8.659 1.00 91.31 118 PHE A CA 1
ATOM 998 C C . PHE A 1 118 ? 4.993 -0.895 -8.070 1.00 91.31 118 PHE A C 1
ATOM 1000 O O . PHE A 1 118 ? 5.026 -1.927 -8.738 1.00 91.31 118 PHE A O 1
ATOM 1007 N N . ASN A 1 119 ? 4.491 -0.850 -6.832 1.00 88.19 119 ASN A N 1
ATOM 1008 C CA . ASN A 1 119 ? 3.839 -1.988 -6.192 1.00 88.19 119 ASN A CA 1
ATOM 1009 C C . ASN A 1 119 ? 2.627 -2.447 -7.017 1.00 88.19 119 ASN A C 1
ATOM 1011 O O . ASN A 1 119 ? 2.548 -3.619 -7.374 1.00 88.19 119 ASN A O 1
ATOM 1015 N N . SER A 1 120 ? 1.754 -1.510 -7.399 1.00 86.31 120 SER A N 1
ATOM 1016 C CA . SER A 1 120 ? 0.576 -1.773 -8.235 1.00 86.31 120 SER A CA 1
ATOM 1017 C C . SER A 1 120 ? 0.949 -2.427 -9.571 1.00 86.31 120 SER A C 1
ATOM 1019 O O . SER A 1 120 ? 0.392 -3.461 -9.941 1.00 86.31 120 SER A O 1
ATOM 1021 N N . ASP A 1 121 ? 1.967 -1.896 -10.253 1.00 91.06 121 ASP A N 1
ATOM 1022 C CA . ASP A 1 121 ? 2.472 -2.471 -11.501 1.00 91.06 121 ASP A CA 1
ATOM 1023 C C . ASP A 1 121 ? 2.997 -3.904 -11.319 1.00 91.06 121 ASP A C 1
ATOM 1025 O O . ASP A 1 121 ? 2.722 -4.778 -12.140 1.00 91.06 121 ASP A O 1
ATOM 1029 N N . MET A 1 122 ? 3.742 -4.165 -10.241 1.00 92.25 122 MET A N 1
ATOM 1030 C CA . MET A 1 122 ? 4.275 -5.498 -9.945 1.00 92.25 122 MET A CA 1
ATOM 1031 C C . MET A 1 122 ? 3.170 -6.496 -9.578 1.00 92.25 122 MET A C 1
ATOM 1033 O O . MET A 1 122 ? 3.231 -7.643 -10.015 1.00 92.25 122 MET A O 1
ATOM 1037 N N . VAL A 1 123 ? 2.144 -6.075 -8.830 1.00 88.19 123 VAL A N 1
ATOM 1038 C CA . VAL A 1 123 ? 0.959 -6.904 -8.548 1.00 88.19 123 VAL A CA 1
ATOM 1039 C C . VAL A 1 123 ? 0.244 -7.264 -9.850 1.00 88.19 123 VAL A C 1
ATOM 1041 O O . VAL A 1 123 ? -0.050 -8.436 -10.074 1.00 88.19 123 VAL A O 1
ATOM 1044 N N . ALA A 1 124 ? 0.026 -6.289 -10.738 1.00 87.88 124 ALA A N 1
ATOM 1045 C CA . ALA A 1 124 ? -0.609 -6.526 -12.033 1.00 87.88 124 ALA A CA 1
ATOM 1046 C C . ALA A 1 124 ? 0.213 -7.475 -12.924 1.00 87.88 124 ALA A C 1
ATOM 1048 O O . ALA A 1 124 ? -0.352 -8.316 -13.618 1.00 87.88 124 ALA A O 1
ATOM 1049 N N . LEU A 1 125 ? 1.546 -7.375 -12.885 1.00 89.44 125 LEU A N 1
ATOM 1050 C CA . LEU A 1 125 ? 2.453 -8.260 -13.623 1.00 89.44 125 LEU A CA 1
ATOM 1051 C C . LEU A 1 125 ? 2.505 -9.695 -13.094 1.00 89.44 125 LEU A C 1
ATOM 1053 O O . LEU A 1 125 ? 2.906 -10.590 -13.837 1.00 89.44 125 LEU A O 1
ATOM 1057 N N . ASN A 1 126 ? 2.178 -9.908 -11.820 1.00 87.81 126 ASN A N 1
ATOM 1058 C CA . ASN A 1 126 ? 2.305 -11.211 -11.185 1.00 87.81 126 ASN A CA 1
ATOM 1059 C C . ASN A 1 126 ? 1.330 -12.244 -11.769 1.00 87.81 126 ASN A C 1
ATOM 1061 O O . ASN A 1 126 ? 1.679 -13.417 -11.821 1.00 87.81 126 ASN A O 1
ATOM 1065 N N . GLU A 1 127 ? 0.126 -11.832 -12.192 1.00 84.19 127 GLU A N 1
ATOM 1066 C CA . GLU A 1 127 ? -0.916 -12.725 -12.742 1.00 84.19 127 GLU A CA 1
ATOM 1067 C C . GLU A 1 127 ? -1.113 -14.011 -11.901 1.00 84.19 127 GLU A C 1
ATOM 1069 O O . GLU A 1 127 ? -1.262 -15.105 -12.434 1.00 84.19 127 GLU A O 1
ATOM 1074 N N . ASN A 1 128 ? -1.051 -13.888 -10.568 1.00 80.19 128 ASN A N 1
ATOM 1075 C CA . ASN A 1 128 ? -1.122 -14.988 -9.589 1.00 80.19 128 ASN A CA 1
ATOM 1076 C C . ASN A 1 128 ? -0.030 -16.076 -9.694 1.00 80.19 128 ASN A C 1
ATOM 1078 O O . ASN A 1 128 ? -0.155 -17.129 -9.074 1.00 80.19 128 ASN A O 1
ATOM 1082 N N . ARG A 1 129 ? 1.073 -15.830 -10.412 1.00 85.62 129 ARG A N 1
ATOM 1083 C CA . ARG A 1 129 ? 2.184 -16.791 -10.566 1.00 85.62 129 ARG A CA 1
ATOM 1084 C C . ARG A 1 129 ? 3.019 -16.942 -9.296 1.00 85.62 129 ARG A C 1
ATOM 1086 O O . ARG A 1 129 ? 3.521 -18.023 -9.011 1.00 85.62 129 ARG A O 1
ATOM 1093 N N . VAL A 1 130 ? 3.168 -15.868 -8.522 1.00 87.75 130 VAL A N 1
ATOM 1094 C CA . VAL A 1 130 ? 3.836 -15.870 -7.215 1.00 87.75 130 VAL A CA 1
ATOM 1095 C C . VAL A 1 130 ? 2.812 -15.597 -6.123 1.00 87.75 130 VAL A C 1
ATOM 1097 O O . VAL A 1 130 ? 2.047 -14.636 -6.198 1.00 87.75 130 VAL A O 1
ATOM 1100 N N . ASN A 1 131 ? 2.829 -16.399 -5.058 1.00 86.56 131 ASN A N 1
ATOM 1101 C CA . ASN A 1 131 ? 2.047 -16.107 -3.860 1.00 86.56 131 ASN A CA 1
ATOM 1102 C C . ASN A 1 131 ? 2.680 -14.920 -3.103 1.00 86.56 131 ASN A C 1
ATOM 1104 O O . ASN A 1 131 ? 3.582 -15.101 -2.280 1.00 86.56 131 ASN A O 1
ATOM 1108 N N . LEU A 1 132 ? 2.208 -13.704 -3.399 1.00 85.38 132 LEU A N 1
ATOM 1109 C CA . LEU A 1 132 ? 2.706 -12.467 -2.788 1.00 85.38 132 LEU A CA 1
ATOM 1110 C C . LEU A 1 132 ? 2.405 -12.386 -1.289 1.00 85.38 132 LEU A C 1
ATOM 1112 O O . LEU A 1 132 ? 3.142 -11.718 -0.570 1.00 85.38 132 LEU A O 1
ATOM 1116 N N . ASP A 1 133 ? 1.395 -13.094 -0.780 1.00 84.06 133 ASP A N 1
ATOM 1117 C CA . ASP A 1 133 ? 1.046 -13.072 0.648 1.00 84.06 133 ASP A CA 1
ATOM 1118 C C . ASP A 1 133 ? 2.117 -13.726 1.532 1.00 84.06 133 ASP A C 1
ATOM 1120 O O . ASP A 1 133 ? 2.179 -13.471 2.736 1.00 84.06 133 ASP A O 1
ATOM 1124 N N . LYS A 1 134 ? 3.006 -14.534 0.939 1.00 86.56 134 LYS A N 1
ATOM 1125 C CA . LYS A 1 134 ? 4.218 -15.040 1.605 1.00 86.56 134 LYS A CA 1
ATOM 1126 C C . LYS A 1 134 ? 5.328 -13.990 1.714 1.00 86.56 134 LYS A C 1
ATOM 1128 O O . LYS A 1 134 ? 6.243 -14.162 2.512 1.00 86.56 134 LYS A O 1
ATOM 1133 N N . LEU A 1 135 ? 5.274 -12.936 0.901 1.00 85.50 135 LEU A N 1
ATOM 1134 C CA . LEU A 1 135 ? 6.257 -11.847 0.876 1.00 85.50 135 LEU A CA 1
ATOM 1135 C C . LEU A 1 135 ? 5.794 -10.621 1.669 1.00 85.50 135 LEU A C 1
ATOM 1137 O O . LEU A 1 135 ? 6.613 -9.760 1.985 1.00 85.50 135 LEU A O 1
ATOM 1141 N N . LYS A 1 136 ? 4.494 -10.535 1.964 1.00 87.00 136 LYS A N 1
ATOM 1142 C CA . LYS A 1 136 ? 3.893 -9.452 2.740 1.00 87.00 136 LYS A CA 1
ATOM 1143 C C . LYS A 1 136 ? 4.275 -9.544 4.219 1.00 87.00 136 LYS A C 1
ATOM 1145 O O . LYS A 1 136 ? 4.367 -10.622 4.804 1.00 87.00 136 LYS A O 1
ATOM 1150 N N . THR A 1 137 ? 4.442 -8.385 4.838 1.00 88.38 137 THR A N 1
ATOM 1151 C CA . THR A 1 137 ? 4.544 -8.219 6.285 1.00 88.38 137 THR A CA 1
ATOM 1152 C C . THR A 1 137 ? 3.170 -8.411 6.915 1.00 88.38 137 THR A C 1
ATOM 1154 O O . THR A 1 137 ? 2.209 -7.745 6.534 1.00 88.38 137 THR A O 1
ATOM 1157 N N . ARG A 1 138 ? 3.090 -9.303 7.903 1.00 90.00 138 ARG A N 1
ATOM 1158 C CA . ARG A 1 138 ? 1.858 -9.612 8.635 1.00 90.00 138 ARG A CA 1
ATOM 1159 C C . ARG A 1 138 ? 1.829 -8.857 9.955 1.00 90.00 138 ARG A C 1
ATOM 1161 O O . ARG A 1 138 ? 2.838 -8.806 10.656 1.00 90.00 138 ARG A O 1
ATOM 1168 N N . LEU A 1 139 ? 0.674 -8.309 10.302 1.00 88.38 139 LEU A N 1
ATOM 1169 C CA . LEU A 1 139 ? 0.382 -7.766 11.622 1.00 88.38 139 LEU A CA 1
ATOM 1170 C C . LEU A 1 139 ? -0.973 -8.307 12.056 1.00 88.38 139 LEU A C 1
ATOM 1172 O O . LEU A 1 139 ? -1.960 -8.108 11.359 1.00 88.38 139 LEU A O 1
ATOM 1176 N N . LEU A 1 140 ? -1.026 -8.947 13.215 1.00 87.62 140 LEU A N 1
ATOM 1177 C CA . LEU A 1 140 ? -2.292 -9.280 13.849 1.00 87.62 140 LEU A CA 1
ATOM 1178 C C . LEU A 1 140 ? -2.704 -8.099 14.736 1.00 87.62 140 LEU A C 1
ATOM 1180 O O . LEU A 1 140 ? -1.992 -7.775 15.687 1.00 87.62 140 LEU A O 1
ATOM 1184 N N . TRP A 1 141 ? -3.807 -7.434 14.398 1.00 88.19 141 TRP A N 1
ATOM 1185 C CA . TRP A 1 141 ? -4.429 -6.411 15.236 1.00 88.19 141 TRP A CA 1
ATOM 1186 C C . TRP A 1 141 ? -5.663 -7.022 15.898 1.00 88.19 141 TRP A C 1
ATOM 1188 O O . TRP A 1 141 ? -6.678 -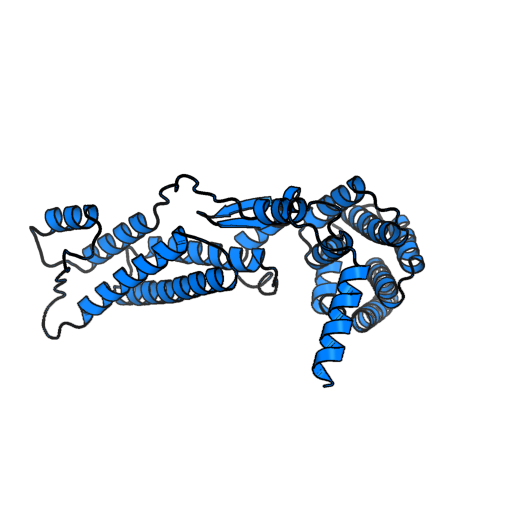7.228 15.239 1.00 88.19 141 TRP A O 1
ATOM 1198 N N . ASN A 1 142 ? -5.556 -7.355 17.186 1.00 88.81 142 ASN A N 1
ATOM 1199 C CA . ASN A 1 142 ? -6.539 -8.170 17.909 1.00 88.81 142 ASN A CA 1
ATOM 1200 C C . ASN A 1 142 ? -6.818 -9.498 17.180 1.00 88.81 142 ASN A C 1
ATOM 1202 O O . ASN A 1 142 ? -5.962 -10.380 17.170 1.00 88.81 142 ASN A O 1
ATOM 1206 N N . ASP A 1 143 ? -7.981 -9.635 16.552 1.00 85.88 143 ASP A N 1
ATOM 1207 C CA . ASP A 1 143 ? -8.412 -10.795 15.769 1.00 85.88 143 ASP A CA 1
ATOM 1208 C C . ASP A 1 143 ? -8.389 -10.556 14.244 1.00 85.88 143 ASP A C 1
ATOM 1210 O O . ASP A 1 143 ? -8.686 -11.469 13.475 1.00 85.88 143 ASP A O 1
ATOM 1214 N N . ILE A 1 144 ? -7.968 -9.370 13.791 1.00 85.62 144 ILE A N 1
ATOM 1215 C CA . ILE A 1 144 ? -7.874 -9.001 12.374 1.00 85.62 144 ILE A CA 1
ATOM 1216 C C . ILE A 1 144 ? -6.429 -9.162 11.881 1.00 85.62 144 ILE A C 1
ATOM 1218 O O . ILE A 1 144 ? -5.509 -8.486 12.351 1.00 85.62 144 ILE A O 1
ATOM 1222 N N . GLU A 1 145 ? -6.213 -10.025 10.884 1.00 88.25 145 GLU A N 1
ATOM 1223 C CA . GLU A 1 145 ? -4.922 -10.144 10.197 1.00 88.25 145 GLU A CA 1
ATOM 1224 C C . GLU A 1 145 ? -4.785 -9.070 9.107 1.00 88.25 145 GLU A C 1
ATOM 1226 O O . GLU A 1 145 ? -5.539 -9.027 8.137 1.00 88.25 145 GLU A O 1
ATOM 1231 N N . LEU A 1 146 ? -3.783 -8.204 9.253 1.00 86.69 146 LEU A N 1
ATOM 1232 C CA . LEU A 1 146 ? -3.438 -7.155 8.302 1.00 86.69 146 LEU A CA 1
ATOM 1233 C C . LEU A 1 146 ? -2.182 -7.551 7.522 1.00 86.69 146 LEU A C 1
ATOM 1235 O O . LEU A 1 146 ? -1.154 -7.914 8.102 1.00 86.69 146 LEU A O 1
ATOM 1239 N N . LEU A 1 147 ? -2.248 -7.435 6.194 1.00 87.25 147 LEU A N 1
ATOM 1240 C CA . LEU A 1 147 ? -1.139 -7.748 5.292 1.00 87.25 147 LEU A CA 1
ATOM 1241 C C . LEU A 1 147 ? -0.647 -6.490 4.572 1.00 87.25 147 LEU A C 1
ATOM 1243 O O . LEU A 1 147 ? -1.394 -5.859 3.820 1.00 87.25 147 LEU A O 1
ATOM 1247 N N . PHE A 1 148 ? 0.637 -6.185 4.741 1.00 86.62 148 PHE A N 1
ATOM 1248 C CA . PHE A 1 148 ? 1.321 -5.039 4.144 1.00 86.62 148 PHE A CA 1
ATOM 1249 C C . PHE A 1 148 ? 2.399 -5.504 3.168 1.00 86.62 148 PHE A C 1
ATOM 1251 O O . PHE A 1 148 ? 3.117 -6.456 3.439 1.00 86.62 148 PHE A O 1
ATOM 1258 N N . ASP A 1 149 ? 2.578 -4.810 2.048 1.00 84.19 149 ASP A N 1
ATOM 1259 C CA . ASP A 1 149 ? 3.593 -5.173 1.041 1.00 84.19 149 ASP A CA 1
ATOM 1260 C C . ASP A 1 149 ? 5.042 -5.164 1.542 1.00 84.19 149 ASP A C 1
ATOM 1262 O O . ASP A 1 149 ? 5.894 -5.846 0.971 1.00 84.19 149 ASP A O 1
ATOM 1266 N N . SER A 1 150 ? 5.331 -4.388 2.589 1.00 87.25 150 SER A N 1
ATOM 1267 C CA . SER A 1 150 ? 6.630 -4.362 3.256 1.00 87.25 150 SER A CA 1
ATOM 1268 C C . SER A 1 150 ? 6.537 -3.790 4.668 1.00 87.25 150 SER A C 1
ATOM 1270 O O . SER A 1 150 ? 5.551 -3.149 5.045 1.00 87.25 150 SER A O 1
ATOM 1272 N N . GLN A 1 151 ? 7.615 -3.953 5.438 1.00 88.88 151 GLN A N 1
ATOM 1273 C CA . GLN A 1 151 ? 7.744 -3.325 6.752 1.00 88.88 151 GLN A CA 1
ATOM 1274 C C . GLN A 1 151 ? 7.694 -1.794 6.651 1.00 88.88 151 GLN A C 1
ATOM 1276 O O . GLN A 1 151 ? 7.127 -1.130 7.516 1.00 88.88 151 GLN A O 1
ATOM 1281 N N . THR A 1 152 ? 8.248 -1.224 5.579 1.00 87.25 152 THR A N 1
ATOM 1282 C CA . THR A 1 152 ? 8.203 0.218 5.318 1.00 87.25 152 THR A CA 1
ATOM 1283 C C . THR A 1 152 ? 6.775 0.693 5.084 1.00 87.25 152 THR A C 1
ATOM 1285 O O . THR A 1 152 ? 6.386 1.701 5.664 1.00 87.25 152 THR A O 1
ATOM 1288 N N . HIS A 1 153 ? 5.966 -0.052 4.322 1.00 85.56 153 HIS A N 1
ATOM 1289 C CA . HIS A 1 153 ? 4.543 0.252 4.136 1.00 85.56 153 HIS A CA 1
ATOM 1290 C C . HIS A 1 153 ? 3.798 0.308 5.481 1.00 85.56 153 HIS A C 1
ATOM 1292 O O . HIS A 1 153 ? 3.117 1.291 5.774 1.00 85.56 153 HIS A O 1
ATOM 1298 N N . LEU A 1 154 ? 3.997 -0.702 6.334 1.00 87.62 154 LEU A N 1
ATOM 1299 C CA . LEU A 1 154 ? 3.436 -0.735 7.686 1.00 87.62 154 LEU A CA 1
ATOM 1300 C C . LEU A 1 154 ? 3.880 0.476 8.524 1.00 87.62 154 LEU A C 1
ATOM 1302 O O . LEU A 1 154 ? 3.055 1.148 9.142 1.00 87.62 154 LEU A O 1
ATOM 1306 N N . ASN A 1 155 ? 5.179 0.782 8.536 1.00 86.06 155 ASN A N 1
ATOM 1307 C CA . ASN A 1 155 ? 5.715 1.905 9.304 1.00 86.06 155 ASN A CA 1
ATOM 1308 C C . ASN A 1 155 ? 5.162 3.250 8.811 1.00 86.06 155 ASN A C 1
ATOM 1310 O O . ASN A 1 155 ? 4.833 4.104 9.630 1.00 86.06 155 ASN A O 1
ATOM 1314 N N . LEU A 1 156 ? 5.018 3.428 7.495 1.00 80.12 156 LEU A N 1
ATOM 1315 C CA . LEU A 1 156 ? 4.435 4.633 6.907 1.00 80.12 156 LEU A CA 1
ATOM 1316 C C . LEU A 1 156 ? 2.970 4.811 7.321 1.00 80.12 156 LEU A C 1
ATOM 1318 O O . LEU A 1 156 ? 2.580 5.924 7.672 1.00 80.12 156 LEU A O 1
ATOM 1322 N N . LEU A 1 157 ? 2.180 3.732 7.336 1.00 79.50 157 LEU A N 1
ATOM 1323 C CA . LEU A 1 157 ? 0.789 3.785 7.794 1.00 79.50 157 LEU A CA 1
ATOM 1324 C C . LEU A 1 157 ? 0.669 4.077 9.295 1.00 79.50 157 LEU A C 1
ATOM 1326 O O . LEU A 1 157 ? -0.230 4.813 9.688 1.00 79.50 157 LEU A O 1
ATOM 1330 N N . LYS A 1 158 ? 1.584 3.556 10.122 1.00 77.75 158 LYS A N 1
ATOM 1331 C CA . LYS A 1 158 ? 1.607 3.815 11.572 1.00 77.75 158 LYS A CA 1
ATOM 1332 C C . LYS A 1 158 ? 2.048 5.237 11.936 1.00 77.75 158 LYS A C 1
ATOM 1334 O O . LYS A 1 158 ? 1.514 5.821 12.868 1.00 77.75 158 LYS A O 1
ATOM 1339 N N . GLN A 1 159 ? 3.058 5.779 11.251 1.00 73.44 159 GLN A N 1
ATOM 1340 C CA . GLN A 1 159 ? 3.713 7.034 11.652 1.00 73.44 159 GLN A CA 1
ATOM 1341 C C . GLN A 1 159 ? 3.003 8.302 11.155 1.00 73.44 159 GLN A C 1
ATOM 1343 O O . GLN A 1 159 ? 3.191 9.371 11.738 1.00 73.44 159 GLN A O 1
ATOM 1348 N N . PHE A 1 160 ? 2.237 8.239 10.059 1.00 56.19 160 PHE A N 1
ATOM 1349 C CA . PHE A 1 160 ? 1.746 9.452 9.406 1.00 56.19 160 PHE A CA 1
ATOM 1350 C C . PHE A 1 160 ? 0.311 9.829 9.775 1.00 56.19 160 PHE A C 1
ATOM 1352 O O . PHE A 1 160 ? -0.662 9.192 9.381 1.00 56.19 160 PHE A O 1
ATOM 1359 N N . ASN A 1 161 ? 0.204 11.013 10.382 1.00 47.66 161 ASN A N 1
ATOM 1360 C CA . ASN A 1 161 ? -0.974 11.876 10.400 1.00 47.66 161 ASN A CA 1
ATOM 1361 C C . ASN A 1 161 ? -1.569 12.047 8.975 1.00 47.66 161 ASN A C 1
ATOM 1363 O O . ASN A 1 161 ? -1.206 12.953 8.224 1.00 47.66 161 ASN A O 1
ATOM 1367 N N . LYS A 1 162 ? -2.491 11.152 8.603 1.00 49.41 162 LYS A N 1
ATOM 1368 C CA . LYS A 1 162 ? -3.704 11.320 7.769 1.00 49.41 162 LYS A CA 1
ATOM 1369 C C . LYS A 1 162 ? -3.623 11.976 6.371 1.00 49.41 162 LYS A C 1
ATOM 1371 O O . LYS A 1 162 ? -4.677 12.132 5.756 1.00 49.41 162 LYS A O 1
ATOM 1376 N N . ARG A 1 163 ? -2.458 12.370 5.829 1.00 42.66 163 ARG A N 1
ATOM 1377 C CA . ARG A 1 163 ? -2.380 13.087 4.528 1.00 42.66 163 ARG A CA 1
ATOM 1378 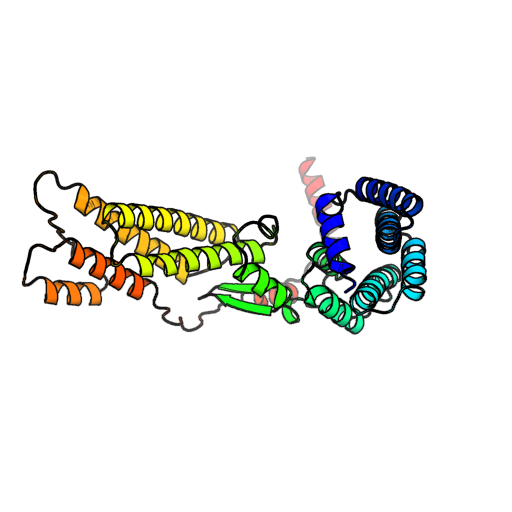C C . ARG A 1 163 ? -1.720 12.344 3.367 1.00 42.66 163 ARG A C 1
ATOM 1380 O O . ARG A 1 163 ? -2.208 12.488 2.258 1.00 42.66 163 ARG A O 1
ATOM 1387 N N . VAL A 1 164 ? -0.647 11.579 3.577 1.00 44.72 164 VAL A N 1
ATOM 1388 C CA . VAL A 1 164 ? 0.134 11.019 2.446 1.00 44.72 164 VAL A CA 1
ATOM 1389 C C . VAL A 1 164 ? -0.447 9.702 1.912 1.00 44.72 164 VAL A C 1
ATOM 1391 O O . VAL A 1 164 ? -0.255 9.381 0.748 1.00 44.72 164 VAL A O 1
ATOM 1394 N N . LEU A 1 165 ? -1.214 8.976 2.729 1.00 53.00 165 LEU A N 1
ATOM 1395 C CA . LEU A 1 165 ? -1.805 7.682 2.361 1.00 53.00 165 LEU A CA 1
ATOM 1396 C C . LEU A 1 165 ? -3.342 7.700 2.355 1.00 53.00 165 LEU A C 1
ATOM 1398 O O . LEU A 1 165 ? -3.968 6.656 2.237 1.00 53.00 165 LEU A O 1
ATOM 1402 N N . LYS A 1 166 ? -3.969 8.883 2.450 1.00 48.09 166 LYS A N 1
ATOM 1403 C CA . LYS A 1 166 ? -5.437 9.013 2.385 1.00 48.09 166 LYS A CA 1
ATOM 1404 C C . LYS A 1 166 ? -6.011 8.542 1.036 1.00 48.09 166 LYS A C 1
ATOM 1406 O O . LYS A 1 166 ? -7.185 8.201 0.965 1.00 48.09 166 LYS A O 1
ATOM 1411 N N . ASP A 1 167 ? -5.160 8.490 0.014 1.00 53.94 167 ASP A N 1
ATOM 1412 C CA . ASP A 1 167 ? -5.490 8.035 -1.336 1.00 53.94 167 ASP A CA 1
ATOM 1413 C C . ASP A 1 167 ? -5.061 6.574 -1.591 1.00 53.94 167 ASP A C 1
ATOM 1415 O O . ASP A 1 167 ? -5.122 6.098 -2.726 1.00 53.94 167 ASP A O 1
ATOM 1419 N N . ASP A 1 168 ? -4.617 5.840 -0.559 1.00 66.56 168 ASP A N 1
ATOM 1420 C CA . ASP A 1 168 ? -4.402 4.397 -0.670 1.00 66.56 168 ASP A CA 1
ATOM 1421 C C . ASP A 1 168 ? -5.729 3.652 -0.490 1.00 66.56 168 ASP A C 1
ATOM 1423 O O . ASP A 1 168 ? -6.131 3.265 0.607 1.00 66.56 168 ASP A O 1
ATOM 1427 N N . TYR A 1 169 ? -6.425 3.461 -1.608 1.00 68.44 169 TYR A N 1
ATOM 1428 C CA . TYR A 1 169 ? -7.715 2.774 -1.659 1.00 68.44 169 TYR A CA 1
ATOM 1429 C C . TYR A 1 169 ? -7.604 1.247 -1.570 1.00 68.44 169 TYR A C 1
ATOM 1431 O O . TYR A 1 169 ? -8.608 0.554 -1.740 1.00 68.44 169 TYR A O 1
ATOM 1439 N N . ARG A 1 170 ? -6.419 0.677 -1.321 1.00 75.56 170 ARG A N 1
ATOM 1440 C CA . ARG A 1 170 ? -6.296 -0.777 -1.167 1.00 75.56 170 ARG A CA 1
ATOM 1441 C C . ARG A 1 170 ? -6.984 -1.218 0.115 1.00 75.56 170 ARG A C 1
ATOM 1443 O O . ARG A 1 170 ? -6.816 -0.613 1.169 1.00 75.56 170 ARG A O 1
ATOM 1450 N N . PHE A 1 171 ? -7.728 -2.312 0.021 1.00 79.94 171 PHE A N 1
ATOM 1451 C CA . PHE A 1 171 ? -8.556 -2.823 1.107 1.00 79.94 171 PHE A CA 1
ATOM 1452 C C . PHE A 1 171 ? -7.808 -2.965 2.446 1.00 79.94 171 PHE A C 1
ATOM 1454 O O . PHE A 1 171 ? -8.224 -2.389 3.448 1.00 79.94 171 PHE A O 1
ATOM 1461 N N . ASN A 1 172 ? -6.641 -3.619 2.446 1.00 80.62 172 ASN A N 1
ATOM 1462 C CA . ASN A 1 172 ? -5.829 -3.786 3.658 1.00 80.62 172 ASN A CA 1
ATOM 1463 C C . ASN A 1 172 ? -5.374 -2.454 4.269 1.00 80.62 172 ASN A C 1
ATOM 1465 O O . ASN A 1 172 ? -5.295 -2.345 5.490 1.00 80.62 172 ASN A O 1
ATOM 1469 N N . ALA A 1 173 ? -5.091 -1.440 3.443 1.00 80.25 173 ALA A N 1
ATOM 1470 C CA . ALA A 1 173 ? -4.749 -0.110 3.936 1.00 80.25 173 ALA A CA 1
ATOM 1471 C C . ALA A 1 173 ? -5.973 0.551 4.589 1.00 80.25 173 ALA A C 1
ATOM 1473 O O . ALA A 1 173 ? -5.857 1.100 5.681 1.00 80.25 173 ALA A O 1
ATOM 1474 N N . GLN A 1 174 ? -7.159 0.430 3.979 1.00 83.19 174 GLN A N 1
ATOM 1475 C CA . GLN A 1 174 ? -8.414 0.950 4.534 1.00 83.19 174 GLN A CA 1
ATOM 1476 C C . GLN A 1 174 ? -8.777 0.315 5.886 1.00 83.19 174 GLN A C 1
ATOM 1478 O O . GLN A 1 174 ? -9.123 1.043 6.819 1.00 83.19 174 GLN A O 1
ATOM 1483 N N . ILE A 1 175 ? -8.652 -1.012 6.024 1.00 87.56 175 ILE A N 1
ATOM 1484 C CA . ILE A 1 175 ? -8.850 -1.684 7.318 1.00 87.56 175 ILE A CA 1
ATOM 1485 C C . ILE A 1 175 ? -7.805 -1.197 8.324 1.00 87.56 175 ILE A C 1
ATOM 1487 O O . ILE A 1 175 ? -8.167 -0.776 9.420 1.00 87.56 175 ILE A O 1
ATOM 1491 N N . ALA A 1 176 ? -6.520 -1.191 7.947 1.00 88.25 176 ALA A N 1
ATOM 1492 C CA . ALA A 1 176 ? -5.442 -0.760 8.832 1.00 88.25 176 ALA A CA 1
ATOM 1493 C C . ALA A 1 176 ? -5.655 0.673 9.344 1.00 88.25 176 ALA A C 1
ATOM 1495 O O . ALA A 1 176 ? -5.431 0.941 10.520 1.00 88.25 176 ALA A O 1
ATOM 1496 N N . PHE A 1 177 ? -6.164 1.585 8.507 1.00 85.94 177 PHE A N 1
ATOM 1497 C CA . PHE A 1 177 ? -6.535 2.931 8.945 1.00 85.94 177 PHE A CA 1
ATOM 1498 C C . PHE A 1 177 ? -7.619 2.937 10.016 1.00 85.94 177 PHE A C 1
ATOM 1500 O O . PHE A 1 177 ? -7.548 3.755 10.934 1.00 85.94 177 PHE A O 1
ATOM 1507 N N . LYS A 1 178 ? -8.625 2.064 9.913 1.00 89.31 178 LYS A N 1
ATOM 1508 C CA . LYS A 1 178 ? -9.658 1.944 10.946 1.00 89.31 178 LYS A CA 1
ATOM 1509 C C . LYS A 1 178 ? -9.086 1.329 12.225 1.00 89.31 178 LYS A C 1
ATOM 1511 O O . LYS A 1 178 ? -9.328 1.892 13.285 1.00 89.31 178 LYS A O 1
ATOM 1516 N N . CYS A 1 179 ? -8.246 0.297 12.132 1.00 90.75 179 CYS A N 1
ATOM 1517 C CA . CYS A 1 179 ? -7.526 -0.269 13.281 1.00 90.75 179 CYS A CA 1
ATOM 1518 C C . CYS A 1 179 ? -6.676 0.788 14.007 1.00 90.75 179 CYS A C 1
ATOM 1520 O O . CYS A 1 179 ? -6.844 1.016 15.198 1.00 90.75 179 CYS A O 1
ATOM 1522 N N . PHE A 1 180 ? -5.821 1.518 13.288 1.00 88.81 180 PHE A N 1
ATOM 1523 C CA . PHE A 1 180 ? -4.962 2.532 13.909 1.00 88.81 180 PHE A CA 1
ATOM 1524 C C . PHE A 1 180 ? -5.756 3.734 14.431 1.00 88.81 180 PHE A C 1
ATOM 1526 O O . PHE A 1 180 ? -5.425 4.284 15.475 1.00 88.81 180 PHE A O 1
ATOM 1533 N N . LYS A 1 181 ? -6.846 4.130 13.759 1.00 87.38 181 LYS A N 1
ATOM 1534 C CA . LYS A 1 181 ? -7.750 5.170 14.274 1.00 87.38 181 LYS A CA 1
ATOM 1535 C C . LYS A 1 181 ? -8.487 4.711 15.535 1.00 87.38 181 LYS A C 1
ATOM 1537 O O . LYS A 1 181 ? -8.748 5.540 16.401 1.00 87.38 181 LYS A O 1
ATOM 1542 N N . PHE A 1 182 ? -8.822 3.428 15.644 1.00 91.00 182 PHE A N 1
ATOM 1543 C CA . PHE A 1 182 ? -9.374 2.846 16.864 1.00 91.00 182 PHE A CA 1
ATOM 1544 C C . PHE A 1 182 ? -8.365 2.944 18.015 1.00 91.00 182 PHE A C 1
ATOM 1546 O O . PHE A 1 182 ? -8.722 3.415 19.093 1.00 91.00 182 PHE A O 1
ATOM 1553 N N . ASP A 1 183 ? -7.099 2.599 17.767 1.00 88.81 183 ASP A N 1
ATOM 1554 C CA . ASP A 1 183 ? -6.029 2.745 18.761 1.00 88.81 183 ASP A CA 1
ATOM 1555 C C . ASP A 1 183 ? -5.824 4.219 19.164 1.00 88.81 183 ASP A C 1
ATOM 1557 O O . ASP A 1 183 ? -5.718 4.513 20.350 1.00 88.81 183 ASP A O 1
ATOM 1561 N N . GLU A 1 184 ? -5.903 5.175 18.225 1.00 86.12 184 GLU A N 1
ATOM 1562 C CA . GLU A 1 184 ? -5.876 6.616 18.546 1.00 86.12 184 GLU A CA 1
ATOM 1563 C C . GLU A 1 184 ? -7.031 7.040 19.476 1.00 86.12 184 GLU A C 1
ATOM 1565 O O . GLU A 1 184 ? -6.871 7.949 20.296 1.00 86.12 184 GLU A O 1
ATOM 1570 N N . PHE A 1 185 ? -8.226 6.455 19.321 1.00 86.38 185 PHE A N 1
ATOM 1571 C CA . PHE A 1 185 ? -9.329 6.700 20.253 1.00 86.38 185 PHE A CA 1
ATOM 1572 C C . PHE A 1 185 ? -9.026 6.089 21.625 1.00 86.38 185 PHE A C 1
ATOM 1574 O O . PHE A 1 185 ? -9.251 6.750 22.636 1.00 86.38 185 PHE A O 1
ATOM 1581 N N . ARG A 1 186 ? -8.458 4.881 21.677 1.00 82.81 186 ARG A N 1
ATOM 1582 C CA . ARG A 1 186 ? -8.030 4.264 22.940 1.00 82.81 186 ARG A CA 1
ATOM 1583 C C . ARG A 1 186 ? -6.999 5.110 23.678 1.00 82.81 186 ARG A C 1
ATOM 1585 O O . ARG A 1 186 ? -7.252 5.496 24.808 1.00 82.81 186 ARG A O 1
ATOM 1592 N N . GLU A 1 187 ? -5.909 5.495 23.026 1.00 82.81 187 GLU A N 1
ATOM 1593 C CA . GLU A 1 187 ? -4.843 6.290 23.654 1.00 82.81 187 GLU A CA 1
ATOM 1594 C C . GLU A 1 187 ? -5.336 7.652 24.161 1.00 82.81 187 GLU A C 1
ATOM 1596 O O . GLU A 1 187 ? -4.857 8.178 25.165 1.00 82.81 187 GLU A O 1
ATOM 1601 N N . LYS A 1 188 ? -6.322 8.257 23.486 1.00 79.69 188 LYS A N 1
ATOM 1602 C CA . LYS A 1 188 ? -6.921 9.507 23.967 1.00 79.69 188 LYS A CA 1
ATOM 1603 C C . LYS A 1 188 ? -7.702 9.324 25.259 1.00 79.69 188 LYS A C 1
ATOM 1605 O O . LYS A 1 188 ? -7.795 10.293 26.016 1.00 79.69 188 LYS A O 1
ATOM 1610 N N . LEU A 1 189 ? -8.251 8.139 25.524 1.00 71.88 189 LEU A N 1
ATOM 1611 C CA . LEU A 1 189 ? -9.005 7.901 26.751 1.00 71.88 189 LEU A CA 1
ATOM 1612 C C . LEU A 1 189 ? -8.132 8.054 27.991 1.00 71.88 189 LEU A C 1
ATOM 1614 O O . LEU A 1 189 ? -8.537 8.727 28.939 1.00 71.88 189 LEU A O 1
ATOM 1618 N N . ASP A 1 190 ? -6.891 7.584 27.905 1.00 66.81 190 ASP A N 1
ATOM 1619 C CA . ASP A 1 190 ? -5.886 7.669 28.969 1.00 66.81 190 ASP A CA 1
ATOM 1620 C C . ASP A 1 190 ? -5.529 9.119 29.340 1.00 66.81 190 ASP A C 1
ATOM 1622 O O . ASP A 1 190 ? -4.998 9.397 30.416 1.00 66.81 190 ASP A O 1
ATOM 1626 N N . THR A 1 191 ? -5.860 10.081 28.470 1.00 68.56 191 THR A N 1
ATOM 1627 C CA . THR A 1 191 ? -5.627 11.515 28.698 1.00 68.56 191 THR A CA 1
ATOM 1628 C C . THR A 1 191 ? -6.792 12.234 29.397 1.00 68.56 191 THR A C 1
ATOM 1630 O O . THR A 1 191 ? -6.642 13.389 29.804 1.00 68.56 191 THR A O 1
ATOM 1633 N N . PHE A 1 192 ? -7.938 11.569 29.617 1.00 65.81 192 PHE A N 1
ATOM 1634 C CA . PHE A 1 192 ? -9.107 12.142 30.305 1.00 65.81 192 PHE A CA 1
ATOM 1635 C C . PHE A 1 192 ? -9.142 12.176 31.851 1.00 65.81 192 PHE A C 1
ATOM 1637 O O . PHE A 1 192 ? -10.141 12.706 32.351 1.00 65.81 192 PHE A O 1
ATOM 1644 N N . PRO A 1 193 ? -8.137 11.756 32.657 1.00 55.84 193 PRO A N 1
ATOM 1645 C CA . PRO A 1 193 ? -8.211 11.852 34.124 1.00 55.84 193 PRO A CA 1
ATOM 1646 C C . PRO A 1 193 ? -8.550 13.250 34.678 1.00 55.84 193 PRO A C 1
ATOM 1648 O O . PRO A 1 193 ? -8.999 13.372 35.815 1.00 55.84 193 PRO A O 1
ATOM 1651 N N . THR A 1 194 ? -8.362 14.314 33.887 1.00 55.31 194 THR A N 1
ATOM 1652 C CA . THR A 1 194 ? -8.640 15.713 34.264 1.00 55.31 194 THR A CA 1
ATOM 1653 C C . THR A 1 194 ? -9.805 16.363 33.499 1.00 55.31 194 THR A C 1
ATOM 1655 O O . THR A 1 194 ? -10.115 17.536 33.726 1.00 55.31 194 THR A O 1
ATOM 1658 N N . ALA A 1 195 ? -10.477 15.642 32.597 1.00 59.28 195 ALA A N 1
ATOM 1659 C CA . ALA A 1 195 ? -11.460 16.229 31.689 1.00 59.28 195 ALA A CA 1
ATOM 1660 C C . ALA A 1 195 ? -12.852 16.430 32.308 1.00 59.28 195 ALA A C 1
ATOM 1662 O O . ALA A 1 195 ? -13.240 15.821 33.303 1.00 59.28 195 ALA A O 1
ATOM 1663 N N . GLN A 1 196 ? -13.646 17.329 31.719 1.00 65.19 196 GLN A N 1
ATOM 1664 C CA . GLN A 1 196 ? -15.023 17.541 32.159 1.00 65.19 196 GLN A CA 1
ATOM 1665 C C . GLN A 1 196 ? -15.943 16.429 31.635 1.00 65.19 196 GLN A C 1
ATOM 1667 O O . GLN A 1 196 ? -15.776 15.967 30.512 1.00 65.19 196 GLN A O 1
ATOM 1672 N N . TYR A 1 197 ? -16.964 16.050 32.411 1.00 66.38 197 TYR A N 1
ATOM 1673 C CA . TYR A 1 197 ? -17.918 14.997 32.038 1.00 66.38 197 TYR A CA 1
ATOM 1674 C C . TYR A 1 197 ? -18.538 15.207 30.645 1.00 66.38 197 TYR A C 1
ATOM 1676 O O . TYR A 1 197 ? -18.611 14.269 29.861 1.00 66.38 197 TYR A O 1
ATOM 1684 N N . GLY A 1 198 ? -18.906 16.445 30.289 1.00 62.09 198 GLY A N 1
ATOM 1685 C CA . GLY A 1 198 ? -19.420 16.760 28.949 1.00 62.09 198 GLY A CA 1
ATOM 1686 C C . GLY A 1 198 ? -18.411 16.491 27.823 1.00 62.09 198 GLY A C 1
ATOM 1687 O O . GLY A 1 198 ? -18.795 16.035 26.746 1.00 62.09 198 GLY A O 1
ATOM 1688 N N . THR A 1 199 ? -17.116 16.706 28.076 1.00 68.00 199 THR A N 1
ATOM 1689 C CA . THR A 1 199 ? -16.029 16.368 27.142 1.00 68.00 199 THR A CA 1
ATOM 1690 C C . THR A 1 199 ? -15.917 14.857 26.964 1.00 68.00 199 THR A C 1
ATOM 1692 O O . THR A 1 199 ? -15.825 14.388 25.833 1.00 68.00 199 THR A O 1
ATOM 1695 N N . ILE A 1 200 ? -15.999 14.101 28.061 1.00 71.19 200 ILE A N 1
ATOM 1696 C CA . ILE A 1 200 ? -15.946 12.634 28.046 1.00 71.19 200 ILE A CA 1
ATOM 1697 C C . ILE A 1 200 ? -17.163 12.067 27.315 1.00 71.19 200 ILE A C 1
ATOM 1699 O O . ILE A 1 200 ? -17.002 11.251 26.419 1.00 71.19 200 ILE A O 1
ATOM 1703 N N . LEU A 1 201 ? -18.373 12.551 27.603 1.00 73.69 201 LEU A N 1
ATOM 1704 C CA . LEU A 1 201 ? -19.585 12.127 26.898 1.00 73.69 201 LEU A CA 1
ATOM 1705 C C . LEU A 1 201 ? -19.496 12.393 25.389 1.00 73.69 201 LEU A C 1
ATOM 1707 O O . LEU A 1 201 ? -19.835 11.529 24.584 1.00 73.69 201 LEU A O 1
ATOM 1711 N N . THR A 1 202 ? -19.018 13.576 24.995 1.00 73.88 202 THR A N 1
ATOM 1712 C CA . THR A 1 202 ? -18.834 13.923 23.575 1.00 73.88 202 THR A CA 1
ATOM 1713 C C . THR A 1 202 ? -17.821 12.994 22.908 1.00 73.88 202 THR A C 1
ATOM 1715 O O . THR A 1 202 ? -18.014 12.573 21.765 1.00 73.88 202 THR A O 1
ATOM 1718 N N . PHE A 1 203 ? -16.757 12.642 23.630 1.00 81.44 203 PHE A N 1
ATOM 1719 C CA . PHE A 1 203 ? -15.750 11.704 23.164 1.00 81.44 203 PHE A CA 1
ATOM 1720 C C . PHE A 1 203 ? -16.306 10.284 23.011 1.00 81.44 203 PHE A C 1
ATOM 1722 O O . PHE A 1 203 ? -16.214 9.724 21.923 1.00 81.44 203 PHE A O 1
ATOM 1729 N N . VAL A 1 204 ? -16.940 9.736 24.053 1.00 82.69 204 VAL A N 1
ATOM 1730 C CA . VAL A 1 204 ? -17.577 8.406 24.052 1.00 82.69 204 VAL A CA 1
ATOM 1731 C C . VAL A 1 204 ? -18.593 8.304 22.918 1.00 82.69 204 VAL A C 1
ATOM 1733 O O . VAL A 1 204 ? -18.592 7.327 22.178 1.00 82.69 204 VAL A O 1
ATOM 1736 N N . ARG A 1 205 ? -19.400 9.351 22.702 1.00 82.06 205 ARG A N 1
ATOM 1737 C CA . ARG A 1 205 ? -20.339 9.422 21.576 1.00 82.06 205 ARG A CA 1
ATOM 1738 C C . ARG A 1 205 ? -19.634 9.374 20.222 1.00 82.06 205 ARG A C 1
ATOM 1740 O O . ARG A 1 205 ? -20.072 8.657 19.332 1.00 82.06 205 ARG A O 1
ATOM 1747 N N . SER A 1 206 ? -18.548 10.128 20.065 1.00 84.25 206 SER A N 1
ATOM 1748 C CA . SER A 1 206 ? -17.760 10.136 18.825 1.00 84.25 206 SER A CA 1
ATOM 1749 C C . SER A 1 206 ? -17.098 8.785 18.564 1.00 84.25 206 SER A C 1
ATOM 1751 O O . SER A 1 206 ? -17.032 8.345 17.418 1.00 84.25 206 SER A O 1
ATOM 1753 N N . PHE A 1 207 ? -16.621 8.125 19.621 1.00 90.12 207 PHE A N 1
ATOM 1754 C CA . PHE A 1 207 ? -16.017 6.807 19.518 1.00 90.12 207 PHE A CA 1
ATOM 1755 C C . PHE A 1 207 ? -17.078 5.752 19.177 1.00 90.12 207 PHE A C 1
ATOM 1757 O O . PHE A 1 207 ? -16.859 4.980 18.257 1.00 90.12 207 PHE A O 1
ATOM 1764 N N . SER A 1 208 ? -18.260 5.803 19.799 1.00 88.44 208 SER A N 1
ATOM 1765 C CA . SER A 1 208 ? -19.397 4.918 19.495 1.00 88.44 208 SER A CA 1
ATOM 1766 C C . SER A 1 208 ? -19.858 5.030 18.040 1.00 88.44 208 SER A C 1
ATOM 1768 O O . SER A 1 208 ? -20.051 4.020 17.374 1.00 88.44 208 SER A O 1
ATOM 1770 N N . ILE A 1 209 ? -19.961 6.250 17.499 1.00 89.31 209 ILE A N 1
ATOM 1771 C CA . ILE A 1 209 ? -20.260 6.448 16.070 1.00 89.31 209 ILE A CA 1
ATOM 1772 C C . ILE A 1 209 ? -19.178 5.792 15.207 1.00 89.31 209 ILE A C 1
ATOM 1774 O O . ILE A 1 209 ? -19.481 5.086 14.250 1.00 89.31 209 ILE A O 1
ATOM 1778 N N . PHE A 1 210 ? -17.907 5.996 15.557 1.00 93.06 210 PHE A N 1
ATOM 1779 C CA . PHE A 1 210 ? -16.802 5.417 14.806 1.00 93.06 210 PHE A CA 1
ATOM 1780 C C . PHE A 1 210 ? -16.762 3.882 14.875 1.00 93.06 210 PHE A C 1
ATOM 1782 O O . PHE A 1 210 ? -16.489 3.256 13.853 1.00 93.06 210 PHE A O 1
ATOM 1789 N N . THR A 1 211 ? -17.001 3.269 16.039 1.00 93.94 211 THR A N 1
ATOM 1790 C CA . THR A 1 211 ? -17.015 1.805 16.184 1.00 93.94 211 THR A CA 1
ATOM 1791 C C . THR A 1 211 ? -18.169 1.197 15.413 1.00 93.94 211 THR A C 1
ATOM 1793 O O . THR A 1 211 ? -17.958 0.207 14.720 1.00 93.94 211 THR A O 1
ATOM 1796 N N . ASN A 1 212 ? -19.329 1.850 15.405 1.00 94.12 212 ASN A N 1
ATOM 1797 C CA . ASN A 1 212 ? -20.471 1.415 14.616 1.00 94.12 212 ASN A CA 1
ATOM 1798 C C . ASN A 1 212 ? -20.172 1.471 13.105 1.00 94.12 212 ASN A C 1
ATOM 1800 O O . ASN A 1 212 ? -20.387 0.498 12.385 1.00 94.12 212 ASN A O 1
ATOM 1804 N N . GLU A 1 213 ? -19.563 2.565 12.631 1.00 93.62 213 GLU A N 1
ATOM 1805 C CA . GLU A 1 213 ? -19.051 2.685 11.255 1.00 93.62 213 GLU A CA 1
ATOM 1806 C C . GLU A 1 213 ? -17.923 1.685 10.936 1.00 93.62 213 GLU A C 1
ATOM 1808 O O . GLU A 1 213 ? -17.629 1.411 9.765 1.00 93.62 213 GLU A O 1
ATOM 1813 N N . PHE A 1 214 ? -17.202 1.201 11.949 1.00 94.75 214 PHE A N 1
ATOM 1814 C CA . PHE A 1 214 ? -16.164 0.194 11.772 1.00 94.75 214 PHE A CA 1
ATOM 1815 C C . PHE A 1 214 ? -16.781 -1.199 11.644 1.00 94.75 214 PHE A C 1
ATOM 1817 O O . PHE A 1 214 ? -16.456 -1.877 10.676 1.00 94.75 214 PHE A O 1
ATOM 1824 N N . VAL A 1 215 ? -17.717 -1.575 12.520 1.00 95.31 215 VAL A N 1
ATOM 1825 C CA . VAL A 1 215 ? -18.494 -2.822 12.409 1.00 95.31 215 VAL A CA 1
ATOM 1826 C C . VAL A 1 215 ? -19.159 -2.911 11.039 1.00 95.31 215 VAL A C 1
ATOM 1828 O O . VAL A 1 215 ? -18.884 -3.849 10.301 1.00 95.31 215 VAL A O 1
ATOM 1831 N N . ALA A 1 216 ? -19.911 -1.881 10.636 1.00 91.81 216 ALA A N 1
ATOM 1832 C CA . ALA A 1 216 ? -20.578 -1.863 9.334 1.00 91.81 216 ALA A CA 1
ATOM 1833 C C . ALA A 1 216 ? -19.589 -2.028 8.167 1.00 91.81 216 ALA A C 1
ATOM 1835 O O . ALA A 1 216 ? -19.830 -2.788 7.239 1.00 91.81 216 ALA A O 1
ATOM 1836 N N . PHE A 1 217 ? -18.429 -1.365 8.234 1.00 89.31 217 PHE A N 1
ATOM 1837 C CA . PHE A 1 217 ? -17.390 -1.533 7.220 1.00 89.31 217 PHE A CA 1
ATOM 1838 C C . PHE A 1 217 ? -16.808 -2.952 7.194 1.00 89.31 217 PHE A C 1
ATOM 1840 O O . PHE A 1 217 ? -16.497 -3.453 6.118 1.00 89.31 217 PHE A O 1
ATOM 1847 N N . LEU A 1 218 ? -16.604 -3.587 8.347 1.00 89.75 218 LEU A N 1
ATOM 1848 C CA . LEU A 1 218 ? -16.107 -4.961 8.412 1.00 89.75 218 LEU A CA 1
ATOM 1849 C C . LEU A 1 218 ? -17.133 -5.940 7.825 1.00 89.75 218 LEU A C 1
ATOM 1851 O O . LEU A 1 218 ? -16.761 -6.769 6.992 1.00 89.75 218 LEU A O 1
ATOM 1855 N N . ASP A 1 219 ? -18.409 -5.763 8.171 1.00 88.25 219 ASP A N 1
ATOM 1856 C CA . ASP A 1 219 ? -19.531 -6.550 7.653 1.00 88.25 219 ASP A CA 1
ATOM 1857 C C . ASP A 1 219 ? -19.663 -6.409 6.128 1.00 88.25 219 ASP A C 1
ATOM 1859 O O . ASP A 1 219 ? -19.692 -7.413 5.415 1.00 88.25 219 ASP A O 1
ATOM 1863 N N . ASP A 1 220 ? -19.628 -5.174 5.611 1.00 85.31 220 ASP A N 1
ATOM 1864 C CA . ASP A 1 220 ? -19.689 -4.869 4.172 1.00 85.31 220 ASP A CA 1
ATOM 1865 C C . ASP A 1 220 ? -18.544 -5.515 3.371 1.00 85.31 220 ASP A C 1
ATOM 1867 O O . ASP A 1 220 ? -18.647 -5.695 2.156 1.00 85.31 220 ASP A O 1
ATOM 1871 N N . ASN A 1 221 ? -17.434 -5.844 4.037 1.00 82.06 221 ASN A N 1
ATOM 1872 C CA . ASN A 1 221 ? -16.240 -6.404 3.412 1.00 82.06 221 ASN A CA 1
ATOM 1873 C C . ASN A 1 221 ? -15.933 -7.844 3.855 1.00 82.06 221 ASN A C 1
ATOM 1875 O O . ASN A 1 221 ? -14.834 -8.335 3.589 1.00 82.06 221 ASN A O 1
ATOM 1879 N N . PHE A 1 222 ? -16.888 -8.532 4.490 1.00 88.06 222 PHE A N 1
ATOM 1880 C CA . PHE A 1 222 ? -16.765 -9.932 4.916 1.00 88.06 222 PHE A CA 1
ATOM 1881 C C . PHE A 1 222 ? -15.556 -10.209 5.827 1.00 88.06 222 PHE A C 1
ATOM 1883 O O . PHE A 1 222 ? -14.945 -11.278 5.761 1.00 88.06 222 PHE A O 1
ATOM 1890 N N . VAL A 1 223 ? -15.200 -9.252 6.687 1.00 85.38 223 VAL A N 1
ATOM 1891 C CA . VAL A 1 223 ? -14.147 -9.424 7.696 1.00 85.38 223 VAL A CA 1
ATOM 1892 C C . VAL A 1 223 ? -14.793 -9.607 9.055 1.00 85.38 223 VAL A C 1
ATOM 1894 O O . VAL A 1 223 ? -15.439 -8.706 9.570 1.00 85.38 223 VAL A O 1
ATOM 1897 N N . SER A 1 224 ? -14.592 -10.767 9.673 1.00 87.00 224 SER A N 1
ATOM 1898 C CA . SER A 1 224 ? -15.072 -11.021 11.029 1.00 87.00 224 SER A CA 1
ATOM 1899 C C . SER A 1 224 ? -14.117 -10.438 12.071 1.00 87.00 224 SER A C 1
ATOM 1901 O O . SER A 1 224 ? -12.919 -10.717 12.023 1.00 87.00 224 SER A O 1
ATOM 1903 N N . SER A 1 225 ? -14.655 -9.708 13.047 1.00 89.62 225 SER A N 1
ATOM 1904 C CA . SER A 1 225 ? -13.945 -9.337 14.274 1.00 89.62 225 SER A CA 1
ATOM 1905 C C . SER A 1 225 ? -14.908 -9.395 15.454 1.00 89.62 225 SER A C 1
ATOM 1907 O O . SER A 1 225 ? -15.777 -8.536 15.604 1.00 89.62 225 SER A O 1
ATOM 1909 N N . GLU A 1 226 ? -14.760 -10.422 16.288 1.00 90.12 226 GLU A N 1
ATOM 1910 C CA . GLU A 1 226 ? -15.498 -10.539 17.547 1.00 90.12 226 GLU A CA 1
ATOM 1911 C C . GLU A 1 226 ? -15.123 -9.382 18.476 1.00 90.12 226 GLU A C 1
ATOM 1913 O O . GLU A 1 226 ? -15.997 -8.779 19.098 1.00 90.12 226 GLU A O 1
ATOM 1918 N N . PHE A 1 227 ? -13.843 -8.996 18.471 1.00 90.00 227 PHE A N 1
ATOM 1919 C CA . PHE A 1 227 ? -13.338 -7.880 19.258 1.00 90.00 227 PHE A CA 1
ATOM 1920 C C . PHE A 1 227 ? -14.065 -6.565 18.940 1.00 90.00 227 PHE A C 1
ATOM 1922 O O . PHE A 1 227 ? -14.588 -5.918 19.847 1.00 90.00 227 PHE A O 1
ATOM 1929 N N . VAL A 1 228 ? -14.130 -6.154 17.667 1.00 91.94 228 VAL A N 1
ATOM 1930 C CA . VAL A 1 228 ? -14.742 -4.864 17.291 1.00 91.94 228 VAL A CA 1
ATOM 1931 C C . VAL A 1 228 ? -16.250 -4.863 17.561 1.00 91.94 228 VAL A C 1
ATOM 1933 O O . VAL A 1 228 ? -16.778 -3.861 18.045 1.00 91.94 228 VAL A O 1
ATOM 1936 N N . VAL A 1 229 ? -16.935 -5.984 17.314 1.00 91.00 229 VAL A N 1
ATOM 1937 C CA . VAL A 1 229 ? -18.377 -6.133 17.573 1.00 91.00 229 VAL A CA 1
ATOM 1938 C C . VAL A 1 229 ? -18.688 -6.067 19.069 1.00 91.00 229 VAL A C 1
ATOM 1940 O O . VAL A 1 229 ? -19.605 -5.359 19.495 1.00 91.00 229 VAL A O 1
ATOM 1943 N N . GLU A 1 230 ? -17.921 -6.776 19.899 1.00 89.31 230 GLU A N 1
ATOM 1944 C CA . GLU A 1 230 ? -18.096 -6.733 21.348 1.00 89.31 230 GLU A CA 1
ATOM 1945 C C . GLU A 1 230 ? -17.791 -5.344 21.917 1.00 89.31 230 GLU A C 1
ATOM 1947 O O . GLU A 1 230 ? -18.521 -4.860 22.794 1.00 89.31 230 GLU A O 1
ATOM 1952 N N . TYR A 1 231 ? -16.768 -4.680 21.380 1.00 89.44 231 TYR A N 1
ATOM 1953 C CA . TYR A 1 231 ? -16.413 -3.325 21.769 1.00 89.44 231 TYR A CA 1
ATOM 1954 C C . TYR A 1 231 ? -17.523 -2.323 21.438 1.00 89.44 231 TYR A C 1
ATOM 1956 O O . TYR A 1 231 ? -17.910 -1.538 22.302 1.00 89.44 231 TYR A O 1
ATOM 1964 N N . ASP A 1 232 ? -18.084 -2.374 20.225 1.00 92.31 232 ASP A N 1
ATOM 1965 C CA . ASP A 1 232 ? -19.180 -1.493 19.802 1.00 92.31 232 ASP A CA 1
ATOM 1966 C C . ASP A 1 232 ? -20.417 -1.643 20.696 1.00 92.31 232 ASP A C 1
ATOM 1968 O O . ASP A 1 232 ? -20.979 -0.658 21.188 1.00 92.31 232 ASP A O 1
ATOM 1972 N N . ARG A 1 233 ? -20.795 -2.891 20.995 1.00 89.38 233 ARG A N 1
ATOM 1973 C CA . ARG A 1 233 ? -21.899 -3.208 21.910 1.00 89.38 233 ARG A CA 1
ATOM 1974 C C . ARG A 1 233 ? -21.647 -2.649 23.312 1.00 89.38 233 ARG A C 1
ATOM 1976 O O . ARG A 1 233 ? -22.543 -2.050 23.909 1.00 89.38 233 ARG A O 1
ATOM 1983 N N . SER A 1 234 ? -20.437 -2.830 23.838 1.00 84.12 234 SER A N 1
ATOM 1984 C CA . SER A 1 234 ? -20.065 -2.362 25.179 1.00 84.12 234 SER A CA 1
ATOM 1985 C C . SER A 1 234 ? -20.055 -0.834 25.257 1.00 84.12 234 SER A C 1
ATOM 1987 O O . SER A 1 234 ? -20.613 -0.248 26.187 1.00 84.12 234 SER A O 1
ATOM 1989 N N . LEU A 1 235 ? -19.505 -0.180 24.236 1.00 85.38 235 LEU A N 1
ATOM 1990 C CA . LEU A 1 235 ? -19.436 1.272 24.141 1.00 85.38 235 LEU A CA 1
ATOM 1991 C C . LEU A 1 235 ? -20.825 1.907 23.977 1.00 85.38 235 LEU A C 1
ATOM 1993 O O . LEU A 1 235 ? -21.119 2.929 24.600 1.00 85.38 235 LEU A O 1
ATOM 1997 N N . THR A 1 236 ? -21.708 1.272 23.205 1.00 86.25 236 THR A N 1
ATOM 1998 C CA . THR A 1 236 ? -23.112 1.681 23.054 1.00 86.25 236 THR A CA 1
ATOM 1999 C C . THR A 1 236 ? -23.872 1.570 24.377 1.00 86.25 236 THR A C 1
ATOM 2001 O O . THR A 1 236 ? -24.607 2.487 24.751 1.00 86.25 236 THR A O 1
ATOM 2004 N N . ASN A 1 237 ? -23.661 0.489 25.136 1.00 83.50 237 ASN A N 1
ATOM 2005 C CA . ASN A 1 237 ? -24.249 0.333 26.468 1.00 83.50 237 ASN A CA 1
ATOM 2006 C C . ASN A 1 237 ? -23.775 1.428 27.433 1.00 83.50 237 ASN A C 1
ATOM 2008 O O . ASN A 1 237 ? -24.606 2.044 28.103 1.00 83.50 237 ASN A O 1
ATOM 2012 N N . LEU A 1 238 ? -22.470 1.718 27.458 1.00 80.81 238 LEU A N 1
ATOM 2013 C CA . LEU A 1 238 ? -21.902 2.798 28.268 1.00 80.81 238 LEU A CA 1
ATOM 2014 C C . LEU A 1 238 ? -22.507 4.160 27.893 1.00 80.81 238 LEU A C 1
ATOM 2016 O O . LEU A 1 238 ? -22.927 4.918 28.768 1.00 80.81 238 LEU A O 1
ATOM 2020 N N . LEU A 1 239 ? -22.608 4.463 26.595 1.00 83.44 239 LEU A N 1
ATOM 2021 C CA . LEU A 1 239 ? -23.192 5.713 26.108 1.00 83.44 239 LEU A CA 1
ATOM 2022 C C . LEU A 1 239 ? -24.660 5.871 26.531 1.00 83.44 239 LEU A C 1
ATOM 2024 O O . LEU A 1 239 ? -25.058 6.956 26.969 1.00 83.44 239 LEU A O 1
ATOM 2028 N N . ASN A 1 240 ? -25.458 4.805 26.427 1.00 80.38 240 ASN A N 1
ATOM 2029 C CA . ASN A 1 240 ? -26.858 4.811 26.851 1.00 80.38 240 ASN A CA 1
ATOM 2030 C C . ASN A 1 240 ? -26.976 5.106 28.349 1.00 80.38 240 ASN A C 1
ATOM 2032 O O . ASN A 1 240 ? -27.723 5.999 28.733 1.00 80.38 240 ASN A O 1
ATOM 2036 N N . GLN A 1 241 ? -26.166 4.454 29.184 1.00 72.44 241 GLN A N 1
ATOM 2037 C CA . GLN A 1 241 ? -26.158 4.683 30.633 1.00 72.44 241 GLN A CA 1
ATOM 2038 C C . GLN A 1 241 ? -25.737 6.111 31.002 1.00 72.44 241 GLN A C 1
ATOM 2040 O O . GLN A 1 241 ? -26.368 6.755 31.842 1.00 72.44 241 GLN A O 1
ATOM 2045 N N . MET A 1 242 ? -24.694 6.643 30.354 1.00 72.69 242 MET A N 1
ATOM 2046 C CA . MET A 1 242 ? -24.272 8.033 30.549 1.00 72.69 242 MET A CA 1
ATOM 2047 C C . MET A 1 242 ? -25.376 9.024 30.144 1.00 72.69 242 MET A C 1
ATOM 2049 O O . MET A 1 242 ? -25.560 10.050 30.795 1.00 72.69 242 MET A O 1
ATOM 2053 N N . THR A 1 243 ? -26.134 8.711 29.092 1.00 71.94 243 THR A N 1
ATOM 2054 C CA . THR A 1 243 ? -27.242 9.548 28.611 1.00 71.94 243 THR A CA 1
ATOM 2055 C C . THR A 1 243 ? -28.468 9.457 29.527 1.00 71.94 243 THR A C 1
ATOM 2057 O O . THR A 1 243 ? -29.069 10.480 29.848 1.00 71.94 243 THR A O 1
ATOM 2060 N N . GLU A 1 244 ? -28.816 8.263 30.011 1.00 70.06 244 GLU A N 1
ATOM 2061 C CA . GLU A 1 244 ? -29.905 8.037 30.972 1.00 70.06 244 GLU A CA 1
ATOM 2062 C C . GLU A 1 244 ? -29.652 8.770 32.299 1.00 70.06 244 GLU A C 1
ATOM 2064 O O . GLU A 1 244 ? -30.562 9.396 32.848 1.00 70.06 244 GLU A O 1
ATOM 2069 N N . ALA A 1 245 ? -28.400 8.792 32.773 1.00 61.56 245 ALA A N 1
ATOM 2070 C CA . ALA A 1 245 ? -27.996 9.536 33.968 1.00 61.56 245 ALA A CA 1
ATOM 2071 C C . ALA A 1 245 ? -28.219 11.061 33.855 1.00 61.56 245 ALA A C 1
ATOM 2073 O O . ALA A 1 245 ? -28.331 11.739 34.878 1.00 61.56 245 ALA A O 1
ATOM 2074 N N . LEU A 1 246 ? -28.307 11.606 32.635 1.00 56.75 246 LEU A N 1
ATOM 2075 C CA . LEU A 1 246 ? -28.570 13.026 32.374 1.00 56.75 246 LEU A CA 1
ATOM 2076 C C . LEU A 1 246 ? -30.063 13.380 32.293 1.00 56.75 246 LEU A C 1
ATOM 2078 O O . LEU A 1 246 ? -30.407 14.546 32.472 1.00 56.75 246 LEU A O 1
ATOM 2082 N N . MET A 1 247 ? -30.951 12.419 32.011 1.00 50.34 247 MET A N 1
ATOM 2083 C CA . MET A 1 247 ? -32.369 12.690 31.715 1.00 50.34 247 MET A CA 1
ATOM 2084 C C . MET A 1 247 ? -33.304 12.692 32.937 1.00 50.34 247 MET A C 1
ATOM 2086 O O . MET A 1 247 ? -34.505 12.920 32.784 1.00 50.34 247 MET A O 1
ATOM 2090 N N . LYS A 1 248 ? -32.803 12.475 34.161 1.00 52.16 248 LYS A N 1
ATOM 2091 C CA . LYS A 1 248 ? -33.658 12.479 35.360 1.00 52.16 248 LYS A CA 1
ATOM 2092 C C . LYS A 1 248 ? -34.024 13.915 35.794 1.00 52.16 248 LYS A C 1
ATOM 2094 O O . LYS A 1 248 ? -33.115 14.690 36.089 1.00 52.16 248 LYS A O 1
ATOM 2099 N N . PRO A 1 249 ? -35.322 14.297 35.888 1.00 41.47 249 PRO A N 1
ATOM 2100 C CA . PRO A 1 249 ? -35.727 15.710 35.840 1.00 41.47 249 PRO A CA 1
ATOM 2101 C C . PRO A 1 249 ? -35.542 16.528 37.125 1.00 41.47 249 PRO A C 1
ATOM 2103 O O . PRO A 1 249 ? -35.887 17.700 37.126 1.00 41.47 249 PRO A O 1
ATOM 2106 N N . ASN A 1 250 ? -35.045 15.962 38.226 1.00 44.75 250 ASN A N 1
ATOM 2107 C CA . ASN A 1 250 ? -34.819 16.692 39.479 1.00 44.75 250 ASN A CA 1
ATOM 2108 C C . ASN A 1 250 ? -33.931 15.866 40.411 1.00 44.75 250 ASN A C 1
ATOM 2110 O O . ASN A 1 250 ? -34.456 14.995 41.098 1.00 44.75 250 ASN A O 1
ATOM 2114 N N . SER A 1 251 ? -32.617 16.112 40.441 1.00 33.75 251 SER A N 1
ATOM 2115 C CA . SER A 1 251 ? -31.701 15.895 41.583 1.00 33.75 251 SER A CA 1
ATOM 2116 C C . SER A 1 251 ? -30.249 15.780 41.108 1.00 33.75 251 SER A C 1
ATOM 2118 O O . SER A 1 251 ? -29.966 15.377 39.984 1.00 33.75 251 SER A O 1
ATOM 2120 N N . LYS A 1 252 ? -29.313 16.152 41.989 1.00 40.12 252 LYS A N 1
ATOM 2121 C CA . LYS A 1 252 ? -27.895 15.752 41.957 1.00 40.12 252 LYS A CA 1
ATOM 2122 C C . LYS A 1 252 ? -27.740 14.365 41.323 1.00 40.12 252 LYS A C 1
ATOM 2124 O O . LYS A 1 252 ? -28.442 13.471 41.777 1.00 40.12 252 LYS A O 1
ATOM 2129 N N . MET A 1 253 ? -26.835 14.211 40.347 1.00 37.97 253 MET A N 1
ATOM 2130 C CA . MET A 1 253 ? -26.512 12.953 39.646 1.00 37.97 253 MET A CA 1
ATOM 2131 C C . MET A 1 253 ? -26.795 11.703 40.496 1.00 37.97 253 MET A C 1
ATOM 2133 O O . MET A 1 253 ? -25.948 11.263 41.269 1.00 37.97 253 MET A O 1
ATOM 2137 N N . CYS A 1 254 ? -27.999 11.149 40.365 1.00 34.53 254 CYS A N 1
ATOM 2138 C CA . CYS A 1 254 ? -28.376 9.876 40.960 1.00 34.53 254 CYS A CA 1
ATOM 2139 C C . CYS A 1 254 ? -28.328 8.850 39.836 1.00 34.53 254 CYS A C 1
ATOM 2141 O O . CYS A 1 254 ? -29.291 8.657 39.091 1.00 34.53 254 CYS A O 1
ATOM 2143 N N . LEU A 1 255 ? -27.149 8.245 39.699 1.00 41.25 255 LEU A N 1
ATOM 2144 C CA . LEU A 1 255 ? -26.951 6.998 38.976 1.00 41.25 255 LEU A CA 1
ATOM 2145 C C . LEU A 1 255 ? -27.774 5.917 39.693 1.00 41.25 255 LEU A C 1
ATOM 2147 O O . LEU A 1 255 ? -27.294 5.305 40.639 1.00 41.25 255 LEU A O 1
ATOM 2151 N N . GLU A 1 256 ? -29.016 5.690 39.266 1.00 34.03 256 GLU A N 1
ATOM 2152 C CA . GLU A 1 256 ? -29.643 4.384 39.499 1.00 34.03 256 GLU A CA 1
ATOM 2153 C C . GLU A 1 256 ? -29.107 3.470 38.408 1.00 34.03 256 GLU A C 1
ATOM 2155 O O . GLU A 1 256 ? -29.553 3.495 37.262 1.00 34.03 256 GLU A O 1
ATOM 2160 N N . LEU A 1 257 ? -28.054 2.745 38.759 1.00 38.50 257 LEU A N 1
ATOM 2161 C CA . LEU A 1 257 ? -27.472 1.722 37.913 1.00 38.50 257 LEU A CA 1
ATOM 2162 C C . LEU A 1 257 ? -28.408 0.521 37.951 1.00 38.50 257 LEU A C 1
ATOM 2164 O O . LEU A 1 257 ? -28.659 -0.046 39.009 1.00 38.50 257 LEU A O 1
ATOM 2168 N N . ASN A 1 258 ? -28.958 0.164 36.796 1.00 35.28 258 ASN A N 1
ATOM 2169 C CA . ASN A 1 258 ? -29.824 -0.997 36.676 1.00 35.28 258 ASN A CA 1
ATOM 2170 C C . ASN A 1 258 ? -28.942 -2.260 36.696 1.00 35.28 258 ASN A C 1
ATOM 2172 O O . ASN A 1 258 ? -28.215 -2.529 35.737 1.00 35.28 258 ASN A O 1
ATOM 2176 N N . GLU A 1 259 ? -28.973 -2.988 37.814 1.00 35.72 259 GLU A N 1
ATOM 2177 C CA . GLU A 1 259 ? -28.073 -4.102 38.164 1.00 35.72 259 GLU A CA 1
ATOM 2178 C C . GLU A 1 259 ? -28.041 -5.229 37.117 1.00 35.72 259 GLU A C 1
ATOM 2180 O O . GLU A 1 259 ? -27.059 -5.952 37.002 1.00 35.72 259 GLU A O 1
ATOM 2185 N N . THR A 1 260 ? -29.070 -5.353 36.279 1.00 37.38 260 THR A N 1
ATOM 2186 C CA . THR A 1 260 ? -29.220 -6.467 35.332 1.00 37.38 260 THR A CA 1
ATOM 2187 C C . THR A 1 260 ? -28.376 -6.364 34.055 1.00 37.38 260 THR A C 1
ATOM 2189 O O . THR A 1 260 ? -28.422 -7.281 33.239 1.00 37.38 260 THR A O 1
ATOM 2192 N N . LYS A 1 261 ? -27.663 -5.253 33.811 1.00 43.03 261 LYS A N 1
ATOM 2193 C CA . LYS A 1 261 ? -26.982 -4.986 32.520 1.00 43.03 261 LYS A CA 1
ATOM 2194 C C . LYS A 1 261 ? -25.449 -4.977 32.575 1.00 43.03 261 LYS A C 1
ATOM 2196 O O . LYS A 1 261 ? -24.818 -4.654 31.571 1.00 43.03 261 LYS A O 1
ATOM 2201 N N . PHE A 1 262 ? -24.853 -5.316 33.713 1.00 42.81 262 PHE A N 1
ATOM 2202 C CA . PHE A 1 262 ? -23.403 -5.276 33.905 1.00 42.81 262 PHE A CA 1
ATOM 2203 C C . PHE A 1 262 ? -22.787 -6.676 33.984 1.00 42.81 262 PHE A C 1
ATOM 2205 O O . PHE A 1 262 ? -23.468 -7.644 34.320 1.00 42.81 262 PHE A O 1
ATOM 2212 N N . SER A 1 263 ? -21.487 -6.787 33.684 1.00 48.78 263 SER A N 1
ATOM 2213 C CA . SER A 1 263 ? -20.728 -8.001 33.998 1.00 48.78 263 SER A CA 1
ATOM 221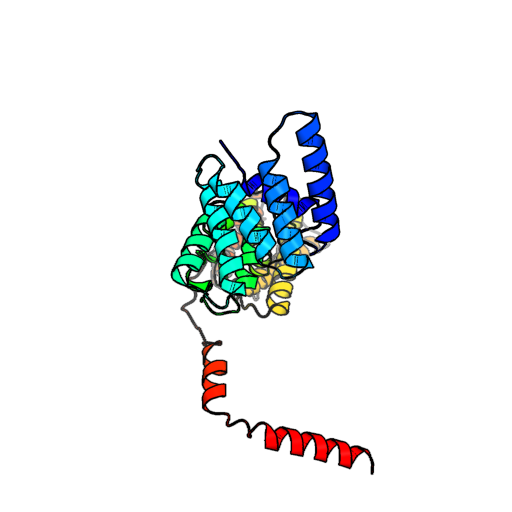4 C C . SER A 1 263 ? -20.692 -8.194 35.520 1.00 48.78 263 SER A C 1
ATOM 2216 O O . SER A 1 263 ? -20.656 -7.222 36.276 1.00 48.78 263 SER A O 1
ATOM 2218 N N . SER A 1 264 ? -20.708 -9.443 35.989 1.00 43.41 264 SER A N 1
ATOM 2219 C CA . SER A 1 264 ? -20.772 -9.781 37.421 1.00 43.41 264 SER A CA 1
ATOM 2220 C C . SER A 1 264 ? -19.660 -9.131 38.254 1.00 43.41 264 SER A C 1
ATOM 2222 O O . SER A 1 264 ? -19.892 -8.749 39.395 1.00 43.41 264 SER A O 1
ATOM 2224 N N . HIS A 1 265 ? -18.487 -8.913 37.660 1.00 42.75 265 HIS A N 1
ATOM 2225 C CA . HIS A 1 265 ? -17.363 -8.236 38.301 1.00 42.75 265 HIS A CA 1
ATOM 2226 C C . HIS A 1 265 ? -17.589 -6.726 38.499 1.00 42.75 265 HIS A C 1
ATOM 2228 O O . HIS A 1 265 ? -17.190 -6.157 39.512 1.00 42.75 265 HIS A O 1
ATOM 2234 N N . PHE A 1 266 ? -18.271 -6.066 37.557 1.00 43.41 266 PHE A N 1
ATOM 2235 C CA . PHE A 1 266 ? -18.647 -4.658 37.694 1.00 43.41 266 PHE A CA 1
ATOM 2236 C C . PHE A 1 266 ? -19.735 -4.482 38.756 1.00 43.41 266 PHE A C 1
ATOM 2238 O O . PHE A 1 266 ? -19.706 -3.513 39.508 1.00 43.41 266 PHE A O 1
ATOM 2245 N N . ILE A 1 267 ? -20.657 -5.445 38.864 1.00 47.09 267 ILE A N 1
ATOM 2246 C CA . ILE A 1 267 ? -21.620 -5.489 39.967 1.00 47.09 267 ILE A CA 1
ATOM 2247 C C . ILE A 1 267 ? -20.866 -5.594 41.291 1.00 47.09 267 ILE A C 1
ATOM 2249 O O . ILE A 1 267 ? -21.084 -4.742 42.133 1.00 47.09 267 ILE A O 1
ATOM 2253 N N . GLU A 1 268 ? -19.912 -6.517 41.451 1.00 46.47 268 GLU A N 1
ATOM 2254 C CA . GLU A 1 268 ? -19.105 -6.626 42.680 1.00 46.47 268 GLU A CA 1
ATOM 2255 C C . GLU A 1 268 ? -18.366 -5.326 43.034 1.00 46.47 268 GLU A C 1
ATOM 2257 O O . GLU A 1 268 ? -18.463 -4.857 44.166 1.00 46.47 268 GLU A O 1
ATOM 2262 N N . LEU A 1 269 ? -17.700 -4.692 42.064 1.00 44.91 269 LEU A N 1
ATOM 2263 C CA . LEU A 1 269 ? -17.005 -3.412 42.253 1.00 44.91 269 LEU A CA 1
ATOM 2264 C C . LEU A 1 269 ? -17.957 -2.274 42.640 1.00 44.91 269 LEU A C 1
ATOM 2266 O O . LEU A 1 269 ? -17.603 -1.416 43.448 1.00 44.91 269 LEU A O 1
ATOM 2270 N N . ILE A 1 270 ? -19.171 -2.256 42.086 1.00 42.97 270 ILE A N 1
ATOM 2271 C CA . ILE A 1 270 ? -20.195 -1.276 42.445 1.00 42.97 270 ILE A CA 1
ATOM 2272 C C . ILE A 1 270 ? -20.828 -1.599 43.791 1.00 42.97 270 ILE A C 1
ATOM 2274 O O . ILE A 1 270 ? -21.013 -0.675 44.571 1.00 42.97 270 ILE A O 1
ATOM 2278 N N . THR A 1 271 ? -21.133 -2.857 44.094 1.00 43.38 271 THR A N 1
ATOM 2279 C CA . THR A 1 271 ? -21.750 -3.288 45.350 1.00 43.38 271 THR A CA 1
ATOM 2280 C C . THR A 1 271 ? -20.820 -3.002 46.526 1.00 43.38 271 THR A C 1
ATOM 2282 O O . THR A 1 271 ? -21.265 -2.392 47.499 1.00 43.38 271 THR A O 1
ATOM 2285 N N . ASP A 1 272 ? -19.526 -3.302 46.399 1.00 46.97 272 ASP A N 1
ATOM 2286 C CA . ASP A 1 272 ? -18.513 -3.020 47.425 1.00 46.97 272 ASP A CA 1
ATOM 2287 C C . ASP A 1 272 ? -18.307 -1.502 47.630 1.00 46.97 272 ASP A C 1
ATOM 2289 O O . ASP A 1 272 ? -18.117 -1.019 48.745 1.00 46.97 272 ASP A O 1
ATOM 2293 N N . GLN A 1 273 ? -18.467 -0.702 46.567 1.00 44.22 273 GLN A N 1
ATOM 2294 C CA . GLN A 1 273 ? -18.338 0.764 46.607 1.00 44.22 273 GLN A CA 1
ATOM 2295 C C . GLN A 1 273 ? -19.661 1.520 46.842 1.00 44.22 273 GLN A C 1
ATOM 2297 O O . GLN A 1 273 ? -19.652 2.736 47.032 1.00 44.22 273 GLN A O 1
ATOM 2302 N N . SER A 1 274 ? -20.810 0.838 46.817 1.00 38.97 274 SER A N 1
ATOM 2303 C CA . SER A 1 274 ? -22.155 1.432 46.941 1.00 38.97 274 SER A CA 1
ATOM 2304 C C . SER A 1 274 ? -22.580 1.682 48.385 1.00 38.97 274 SER A C 1
ATOM 2306 O O . SER A 1 274 ? -23.518 2.445 48.620 1.00 38.97 274 SER A O 1
ATOM 2308 N N . GLN A 1 275 ? -21.872 1.107 49.363 1.00 43.53 275 GLN A N 1
ATOM 2309 C CA . GLN A 1 275 ? -22.182 1.310 50.780 1.00 43.53 275 GLN A CA 1
ATOM 2310 C C . GLN A 1 275 ? -21.957 2.763 51.236 1.00 43.53 275 GLN A C 1
ATOM 2312 O O . GLN A 1 275 ? -22.497 3.170 52.265 1.00 43.53 275 GLN A O 1
ATOM 2317 N N . HIS A 1 276 ? -21.257 3.587 50.444 1.00 39.09 276 HIS A N 1
ATOM 2318 C CA . HIS A 1 276 ? -21.033 4.995 50.744 1.00 39.09 276 HIS A CA 1
ATOM 2319 C C . HIS A 1 276 ? -21.015 5.895 49.480 1.00 39.09 276 HIS A C 1
ATOM 2321 O O . HIS A 1 276 ? -20.084 5.857 48.688 1.00 39.09 276 HIS A O 1
ATOM 2327 N N . ILE A 1 277 ? -21.982 6.827 49.416 1.00 44.34 277 ILE A N 1
ATOM 2328 C CA . ILE A 1 277 ? -21.819 8.235 48.975 1.00 44.34 277 ILE A CA 1
ATOM 2329 C C . ILE A 1 277 ? -22.186 8.635 47.521 1.00 44.34 277 ILE A C 1
ATOM 2331 O O . ILE A 1 277 ? -21.841 8.022 46.515 1.00 44.34 277 ILE A O 1
ATOM 2335 N N . ILE A 1 278 ? -22.854 9.797 47.470 1.00 45.25 278 ILE A N 1
ATOM 2336 C CA . ILE A 1 278 ? -22.994 10.765 46.370 1.00 45.25 278 ILE A CA 1
ATOM 2337 C C . ILE A 1 278 ? -21.665 10.919 45.606 1.00 45.25 278 ILE A C 1
ATOM 2339 O O . ILE A 1 278 ? -20.739 11.568 46.089 1.00 45.25 278 ILE A O 1
ATOM 2343 N N . ARG A 1 279 ? -21.570 10.356 44.398 1.00 52.75 279 ARG A N 1
ATOM 2344 C CA . ARG A 1 279 ? -20.318 10.335 43.623 1.00 52.75 279 ARG A CA 1
ATOM 2345 C C . ARG A 1 279 ? -19.908 11.735 43.165 1.00 52.75 279 ARG A C 1
ATOM 2347 O O . ARG A 1 279 ? -20.683 12.450 42.525 1.00 52.75 279 ARG A O 1
ATOM 2354 N N . SER A 1 280 ? -18.672 12.127 43.471 1.00 52.91 280 SER A N 1
ATOM 2355 C CA . SER A 1 280 ? -18.080 13.351 42.938 1.00 52.91 280 SER A CA 1
ATOM 2356 C C . SER A 1 280 ? -17.785 13.182 41.441 1.00 52.91 280 SER A C 1
ATOM 2358 O O . SER A 1 280 ? -17.663 12.068 40.928 1.00 52.91 280 SER A O 1
ATOM 2360 N N . LYS A 1 281 ? -17.618 14.291 40.713 1.00 48.75 281 LYS A N 1
ATOM 2361 C CA . LYS A 1 281 ? -17.218 14.278 39.293 1.00 48.75 281 LYS A CA 1
ATOM 2362 C C . LYS A 1 281 ? -15.942 13.453 39.041 1.00 48.75 281 LYS A C 1
ATOM 2364 O O . LYS A 1 281 ? -15.818 12.858 37.980 1.00 48.75 281 LYS A O 1
ATOM 2369 N N . SER A 1 282 ? -15.024 13.412 40.009 1.00 55.72 282 SER A N 1
ATOM 2370 C CA . SER A 1 282 ? -13.767 12.652 39.937 1.00 55.72 282 SER A CA 1
ATOM 2371 C C . SER A 1 282 ? -14.001 11.136 39.936 1.00 55.72 282 SER A C 1
ATOM 2373 O O . SER A 1 282 ? -13.366 10.407 39.177 1.00 55.72 282 SER A O 1
ATOM 2375 N N . ASP A 1 283 ? -14.968 10.659 40.721 1.00 57.06 283 ASP A N 1
ATOM 2376 C CA . ASP A 1 283 ? -15.222 9.223 40.900 1.00 57.06 283 ASP A CA 1
ATOM 2377 C C . ASP A 1 283 ? -15.860 8.597 39.657 1.00 57.06 283 ASP A C 1
ATOM 2379 O O . ASP A 1 283 ? -15.550 7.468 39.288 1.00 57.06 283 ASP A O 1
ATOM 2383 N N . MET A 1 284 ? -16.694 9.358 38.943 1.00 58.50 284 MET A N 1
ATOM 2384 C CA . MET A 1 284 ? -17.240 8.916 37.657 1.00 58.50 284 MET A CA 1
ATOM 2385 C C . MET A 1 284 ? -16.192 8.814 36.556 1.00 58.50 284 MET A C 1
ATOM 2387 O O . MET A 1 284 ? -16.264 7.893 35.752 1.00 58.50 284 MET A O 1
ATOM 2391 N N . ILE A 1 285 ? -15.218 9.727 36.516 1.00 57.47 285 ILE A N 1
ATOM 2392 C CA . ILE A 1 285 ? -14.121 9.651 35.543 1.00 57.47 285 ILE A CA 1
ATOM 2393 C C . ILE A 1 285 ? -13.322 8.371 35.779 1.00 57.47 285 ILE A C 1
ATOM 2395 O O . ILE A 1 285 ? -13.069 7.634 34.834 1.00 57.47 285 ILE A O 1
ATOM 2399 N N . LYS A 1 286 ? -12.996 8.065 37.041 1.00 63.78 286 LYS A N 1
ATOM 2400 C CA . LYS A 1 286 ? -12.279 6.836 37.406 1.00 63.78 286 LYS A CA 1
ATOM 2401 C C . LYS A 1 286 ? -13.035 5.570 37.008 1.00 63.78 286 LYS A C 1
ATOM 2403 O O . LYS A 1 286 ? -12.422 4.658 36.475 1.00 63.78 286 LYS A O 1
ATOM 2408 N N . LEU A 1 287 ? -14.348 5.527 37.229 1.00 65.06 287 LEU A N 1
ATOM 2409 C CA . LEU A 1 287 ? -15.180 4.384 36.837 1.00 65.06 287 LEU A CA 1
ATOM 2410 C C . LEU A 1 287 ? -15.260 4.209 35.319 1.00 65.06 287 LEU A C 1
ATOM 2412 O O . LEU A 1 287 ? -15.184 3.087 34.836 1.00 65.06 287 LEU A O 1
ATOM 2416 N N . ILE A 1 288 ? -15.393 5.309 34.570 1.00 64.19 288 ILE A N 1
ATOM 2417 C CA . ILE A 1 288 ? -15.396 5.269 33.103 1.00 64.19 288 ILE A CA 1
ATOM 2418 C C . ILE A 1 288 ? -14.046 4.762 32.590 1.00 64.19 288 ILE A C 1
ATOM 2420 O O . ILE A 1 288 ? -14.030 3.885 31.736 1.00 64.19 288 ILE A O 1
ATOM 2424 N N . LEU A 1 289 ? -12.932 5.279 33.119 1.00 67.19 289 LEU A N 1
ATOM 2425 C CA . LEU A 1 289 ? -11.589 4.830 32.742 1.00 67.19 289 LEU A CA 1
ATOM 2426 C C . LEU A 1 289 ? -11.383 3.345 33.061 1.00 67.19 289 LEU A C 1
ATOM 2428 O O . LEU A 1 289 ? -10.966 2.608 32.181 1.00 67.19 289 LEU A O 1
ATOM 2432 N N . ALA A 1 290 ? -11.776 2.890 34.254 1.00 67.12 290 ALA A N 1
ATOM 2433 C CA . ALA A 1 290 ? -11.675 1.480 34.633 1.00 67.12 290 ALA A CA 1
ATOM 2434 C C . ALA A 1 290 ? -12.508 0.559 33.724 1.00 67.12 290 ALA A C 1
ATOM 2436 O O . ALA A 1 290 ? -12.078 -0.540 33.382 1.00 67.12 290 ALA A O 1
ATOM 2437 N N . GLU A 1 291 ? -13.695 1.003 33.306 1.00 66.25 291 GLU A N 1
ATOM 2438 C CA . GLU A 1 291 ? -14.528 0.234 32.381 1.00 66.25 291 GLU A CA 1
ATOM 2439 C C . GLU A 1 291 ? -13.946 0.236 30.960 1.00 66.25 291 GLU A C 1
ATOM 2441 O O . GLU A 1 291 ? -13.985 -0.789 30.283 1.00 66.25 291 GLU A O 1
ATOM 2446 N N . PHE A 1 292 ? -13.339 1.341 30.518 1.00 68.44 292 PHE A N 1
ATOM 2447 C CA . PHE A 1 292 ? -12.569 1.364 29.276 1.00 68.44 292 PHE A CA 1
ATOM 2448 C C . PHE A 1 292 ? -11.374 0.415 29.335 1.00 68.44 292 PHE A C 1
ATOM 2450 O O . PHE A 1 292 ? -11.223 -0.396 28.426 1.00 68.44 292 PHE A O 1
ATOM 2457 N N . ASP A 1 293 ? -10.579 0.448 30.402 1.00 66.88 293 ASP A N 1
ATOM 2458 C CA . ASP A 1 293 ? -9.457 -0.472 30.601 1.00 66.88 293 ASP A CA 1
ATOM 2459 C C . ASP A 1 293 ? -9.935 -1.924 30.481 1.00 66.88 293 ASP A C 1
ATOM 2461 O O . ASP A 1 293 ? -9.410 -2.679 29.666 1.00 66.88 293 ASP A O 1
ATOM 2465 N N . ARG A 1 294 ? -11.033 -2.273 31.162 1.00 69.75 294 ARG A N 1
ATOM 2466 C CA . ARG A 1 294 ? -11.637 -3.612 31.119 1.00 69.75 294 ARG A CA 1
ATOM 2467 C C . ARG A 1 294 ? -12.144 -4.020 29.732 1.00 69.75 294 ARG A C 1
ATOM 2469 O O . ARG A 1 294 ? -11.903 -5.141 29.301 1.00 69.75 294 ARG A O 1
ATOM 2476 N N . ILE A 1 295 ? -12.885 -3.158 29.032 1.00 63.38 295 ILE A N 1
ATOM 2477 C CA . ILE A 1 295 ? -13.407 -3.472 27.685 1.00 63.38 295 ILE A CA 1
ATOM 2478 C C . ILE A 1 295 ? -12.251 -3.574 26.679 1.00 63.38 295 ILE A C 1
ATOM 2480 O O . ILE A 1 295 ? -12.342 -4.257 25.661 1.00 63.38 295 ILE A O 1
ATOM 2484 N N . THR A 1 296 ? -11.156 -2.870 26.951 1.00 59.81 296 THR A N 1
ATOM 2485 C CA . THR A 1 296 ? -9.997 -2.833 26.075 1.00 59.81 296 THR A CA 1
ATOM 2486 C C . THR A 1 296 ? -8.933 -3.899 26.373 1.00 59.81 296 THR A C 1
ATOM 2488 O O . THR A 1 296 ? -8.000 -4.061 25.572 1.00 59.81 296 THR A O 1
ATOM 2491 N N . GLU A 1 297 ? -9.067 -4.626 27.487 1.00 60.44 297 GLU A N 1
ATOM 2492 C CA . GLU A 1 297 ? -8.258 -5.796 27.811 1.00 60.44 297 GLU A CA 1
ATOM 2493 C C . GLU A 1 297 ? -8.510 -6.901 26.785 1.00 60.44 297 GLU A C 1
ATOM 2495 O O . GLU A 1 297 ? -9.597 -7.469 26.664 1.00 60.44 297 GLU A O 1
ATOM 2500 N N . VAL A 1 298 ? -7.462 -7.216 26.028 1.00 51.66 298 VAL A N 1
ATOM 2501 C CA . VAL A 1 298 ? -7.490 -8.292 25.045 1.00 51.66 298 VAL A CA 1
ATOM 2502 C C . VAL A 1 298 ? -7.419 -9.616 25.800 1.00 51.66 298 VAL A C 1
ATOM 2504 O O . VAL A 1 298 ? -6.337 -10.115 26.113 1.00 51.66 298 VAL A O 1
ATOM 2507 N N . THR A 1 299 ? -8.572 -10.216 26.090 1.00 45.78 299 THR A N 1
ATOM 2508 C CA . THR A 1 299 ? -8.611 -11.649 26.382 1.00 45.78 299 THR A CA 1
ATOM 2509 C C . THR A 1 299 ? -8.284 -12.358 25.081 1.00 45.78 299 THR A C 1
ATOM 2511 O O . THR A 1 299 ? -9.071 -12.314 24.149 1.00 45.78 299 THR A O 1
ATOM 2514 N N . VAL A 1 300 ? -7.086 -12.946 24.975 1.00 40.03 300 VAL A N 1
ATOM 2515 C CA . VAL A 1 300 ? -6.680 -13.718 23.790 1.00 40.03 300 VAL A CA 1
ATOM 2516 C C . VAL A 1 300 ? -7.757 -14.775 23.537 1.00 40.03 300 VAL A C 1
ATOM 2518 O O . VAL A 1 300 ? -7.828 -15.744 24.306 1.00 40.03 300 VAL A O 1
ATOM 2521 N N . PRO A 1 301 ? -8.600 -14.641 22.498 1.00 42.50 301 PRO A N 1
ATOM 2522 C CA . PRO A 1 301 ? -9.583 -15.663 22.220 1.00 42.50 301 PRO A CA 1
ATOM 2523 C C . PRO A 1 301 ? -8.801 -16.899 21.787 1.00 42.50 301 PRO A C 1
ATOM 2525 O O . PRO A 1 301 ? -7.896 -16.829 20.945 1.00 42.50 301 PRO A O 1
ATOM 2528 N N . LYS A 1 302 ? -9.113 -18.059 22.371 1.00 38.25 302 LYS A N 1
ATOM 2529 C CA . LYS A 1 302 ? -8.639 -19.325 21.809 1.00 38.25 302 LYS A CA 1
ATOM 2530 C C . LYS A 1 302 ? -9.148 -19.388 20.374 1.00 38.25 302 LYS A C 1
ATOM 2532 O O . LYS A 1 302 ? -10.351 -19.372 20.148 1.00 38.25 302 LYS A O 1
ATOM 2537 N N . ARG A 1 303 ? -8.204 -19.450 19.432 1.00 30.39 303 ARG A N 1
ATOM 2538 C CA . ARG A 1 303 ? -8.409 -19.646 17.994 1.00 30.39 303 ARG A CA 1
ATOM 2539 C C . ARG A 1 303 ? -9.539 -20.653 17.739 1.00 30.39 303 ARG A C 1
ATOM 2541 O O . ARG A 1 303 ? -9.307 -21.856 17.781 1.00 30.39 303 ARG A O 1
ATOM 2548 N N . ASN A 1 304 ? -10.723 -20.157 17.409 1.00 33.38 304 ASN A N 1
ATOM 2549 C CA . ASN A 1 304 ? -11.734 -20.925 16.700 1.00 33.38 304 ASN A CA 1
ATOM 2550 C C . ASN A 1 304 ? -11.721 -20.424 15.258 1.00 33.38 304 ASN A C 1
ATOM 2552 O O . ASN A 1 304 ? -12.509 -19.573 14.868 1.00 33.38 304 ASN A O 1
ATOM 2556 N N . MET A 1 305 ? -10.768 -20.924 14.471 1.00 30.42 305 MET A N 1
ATOM 2557 C CA . MET A 1 305 ? -10.908 -20.868 13.018 1.00 30.42 305 MET A CA 1
ATOM 2558 C C . MET A 1 305 ? -11.859 -21.982 12.582 1.00 30.42 305 MET A C 1
ATOM 2560 O O . MET A 1 305 ? -11.591 -23.145 12.891 1.00 30.42 305 MET A O 1
ATOM 2564 N N . PRO A 1 306 ? -12.834 -21.684 11.718 1.00 37.75 306 PRO A N 1
ATOM 2565 C CA . PRO A 1 306 ? -13.126 -22.528 10.584 1.00 37.75 306 PRO A CA 1
ATOM 2566 C C . PRO A 1 306 ? -12.461 -21.925 9.339 1.00 37.75 306 PRO A C 1
ATOM 2568 O O . PRO A 1 306 ? -12.674 -20.775 8.962 1.00 37.75 306 PRO A O 1
ATOM 2571 N N . LEU A 1 307 ? -11.603 -22.738 8.732 1.00 40.69 307 LEU A N 1
ATOM 2572 C CA . LEU A 1 307 ? -10.858 -22.494 7.502 1.00 40.69 307 LEU A CA 1
ATOM 2573 C C . LEU A 1 307 ? -11.818 -22.232 6.331 1.00 40.69 307 LEU A C 1
ATOM 2575 O O . LEU A 1 307 ? -12.498 -23.151 5.888 1.00 40.69 307 LEU A O 1
ATOM 2579 N N . LEU A 1 308 ? -11.845 -21.011 5.796 1.00 42.19 308 LEU A N 1
ATOM 2580 C CA . LEU A 1 308 ? -12.659 -20.655 4.623 1.00 42.19 308 LEU A CA 1
ATOM 2581 C C . LEU A 1 308 ? -11.956 -20.714 3.246 1.00 42.19 308 LEU A C 1
ATOM 2583 O O . LEU A 1 308 ? -12.680 -20.792 2.257 1.00 42.19 308 LEU A O 1
ATOM 2587 N N . PRO A 1 309 ? -10.613 -20.805 3.104 1.00 41.53 309 PRO A N 1
ATOM 2588 C CA . PRO A 1 309 ? -10.018 -21.068 1.785 1.00 41.53 309 PRO A CA 1
ATOM 2589 C C . PRO A 1 309 ? -10.018 -22.553 1.388 1.00 41.53 309 PRO A C 1
ATOM 2591 O O . PRO A 1 309 ? -9.950 -22.866 0.208 1.00 41.53 309 PRO A O 1
ATOM 2594 N N . ILE A 1 310 ? -10.114 -23.480 2.349 1.00 41.34 310 ILE A N 1
ATOM 2595 C CA . ILE A 1 310 ? -9.979 -24.922 2.067 1.00 41.34 310 ILE A CA 1
ATOM 2596 C C . ILE A 1 310 ? -11.238 -25.500 1.395 1.00 41.34 310 ILE A C 1
ATOM 2598 O O . ILE A 1 310 ? -11.145 -26.482 0.663 1.00 41.34 310 ILE A O 1
ATOM 2602 N N . PHE A 1 311 ? -12.409 -24.877 1.568 1.00 43.69 311 PHE A N 1
ATOM 2603 C CA . PHE A 1 311 ? -13.644 -25.370 0.946 1.00 43.69 311 PHE A CA 1
ATOM 2604 C C . PHE A 1 311 ? -13.753 -25.058 -0.549 1.00 43.69 311 PHE A C 1
ATOM 2606 O O . PHE A 1 311 ? -14.364 -25.848 -1.259 1.00 43.69 311 PHE A O 1
ATOM 2613 N N . TYR A 1 312 ? -13.156 -23.969 -1.045 1.00 45.72 312 TYR A N 1
ATOM 2614 C CA . TYR A 1 312 ? -13.165 -23.685 -2.486 1.00 45.72 312 TYR A CA 1
ATOM 2615 C C . TYR A 1 312 ? -12.226 -24.619 -3.258 1.00 45.72 312 TYR A C 1
ATOM 2617 O O . TYR A 1 312 ? -12.605 -25.102 -4.323 1.00 45.72 312 TYR A O 1
ATOM 2625 N N . ASP A 1 313 ? -11.062 -24.948 -2.691 1.00 48.75 313 ASP A N 1
ATOM 2626 C CA . ASP A 1 313 ? -10.136 -25.906 -3.307 1.00 48.75 313 ASP A CA 1
ATOM 2627 C C . ASP A 1 313 ? -10.676 -27.346 -3.236 1.00 48.75 313 ASP A C 1
ATOM 2629 O O . ASP A 1 313 ? -10.623 -28.062 -4.232 1.00 48.75 313 ASP A O 1
ATOM 2633 N N . LEU A 1 314 ? -11.299 -27.756 -2.119 1.00 46.28 314 LEU A N 1
ATOM 2634 C CA . LEU A 1 314 ? -11.957 -29.068 -2.031 1.00 46.28 314 LEU A CA 1
ATOM 2635 C C . LEU A 1 314 ? -13.199 -29.160 -2.929 1.00 46.28 314 LEU A C 1
ATOM 2637 O O . LEU A 1 314 ? -13.421 -30.193 -3.547 1.00 46.28 314 LEU A O 1
ATOM 2641 N N . ALA A 1 315 ? -14.015 -28.110 -3.051 1.00 50.53 315 ALA A N 1
ATOM 2642 C CA . ALA A 1 315 ? -15.198 -28.158 -3.913 1.00 50.53 315 ALA A CA 1
ATOM 2643 C C . ALA A 1 315 ? -14.829 -28.358 -5.394 1.00 50.53 315 ALA A C 1
ATOM 2645 O O . ALA A 1 315 ? -15.532 -29.078 -6.096 1.00 50.53 315 ALA A O 1
ATOM 2646 N N . CYS A 1 316 ? -13.705 -27.806 -5.859 1.00 51.94 316 CYS A N 1
ATOM 2647 C CA . CYS A 1 316 ? -13.203 -28.047 -7.215 1.00 51.94 316 CYS A CA 1
ATOM 2648 C C . CYS A 1 316 ? -12.717 -29.489 -7.448 1.00 51.94 316 CYS A C 1
ATOM 2650 O O . CYS A 1 316 ? -12.731 -29.943 -8.588 1.00 51.94 316 CYS A O 1
ATOM 2652 N N . GLU A 1 317 ? -12.307 -30.216 -6.403 1.00 53.41 317 GLU A N 1
ATOM 2653 C CA . GLU A 1 317 ? -11.890 -31.625 -6.513 1.00 53.41 317 GLU A CA 1
ATOM 2654 C C . GLU A 1 317 ? -13.067 -32.618 -6.481 1.00 53.41 317 GLU A C 1
ATOM 2656 O O . GLU A 1 317 ? -12.910 -33.753 -6.925 1.00 53.41 317 GLU A O 1
ATOM 2661 N N . TYR A 1 318 ? -14.246 -32.209 -5.990 1.00 54.31 318 TYR A N 1
ATOM 2662 C CA . TYR A 1 318 ? -15.432 -33.077 -5.862 1.00 54.31 318 TYR A CA 1
ATOM 2663 C C . TYR A 1 318 ? -16.621 -32.672 -6.746 1.00 54.31 318 TYR A C 1
ATOM 2665 O O . TYR A 1 318 ? -17.588 -33.428 -6.849 1.00 54.31 318 TYR A O 1
ATOM 2673 N N . ILE A 1 319 ? -16.581 -31.498 -7.379 1.00 51.53 319 ILE A N 1
ATOM 2674 C CA . ILE A 1 319 ? -17.572 -31.079 -8.372 1.00 51.53 319 ILE A CA 1
ATOM 2675 C C . ILE A 1 319 ? -17.003 -31.401 -9.754 1.00 51.53 319 ILE A C 1
ATOM 2677 O O . ILE A 1 319 ? -16.185 -30.658 -10.295 1.00 51.53 319 ILE A O 1
ATOM 2681 N N . GLU A 1 320 ? -17.448 -32.514 -10.336 1.00 51.44 320 GLU A N 1
ATOM 2682 C CA . GLU A 1 320 ? -17.251 -32.771 -11.762 1.00 51.44 320 GLU A CA 1
ATOM 2683 C C . GLU A 1 320 ? -18.061 -31.735 -12.546 1.00 51.44 320 GLU A C 1
ATOM 2685 O O . GLU A 1 320 ? -19.290 -31.792 -12.623 1.00 51.44 320 GLU A O 1
ATOM 2690 N N . PHE A 1 321 ? -17.372 -30.742 -13.104 1.00 52.12 321 PHE A N 1
ATOM 2691 C CA . PHE A 1 321 ? -17.980 -29.877 -14.101 1.00 52.12 321 PHE A CA 1
ATOM 2692 C C . PHE A 1 321 ? -18.141 -30.685 -15.392 1.00 52.12 321 PHE A C 1
ATOM 2694 O O . PHE A 1 321 ? -17.167 -31.308 -15.830 1.00 52.12 321 PHE A O 1
ATOM 2701 N N . PRO A 1 322 ? -19.330 -30.682 -16.019 1.00 57.38 322 PRO A N 1
ATOM 2702 C CA . PRO A 1 322 ? -19.498 -31.325 -17.310 1.00 57.38 322 PRO A CA 1
ATOM 2703 C C . PRO A 1 322 ? -18.506 -30.721 -18.319 1.00 57.38 322 PRO A C 1
ATOM 2705 O O . PRO A 1 322 ? -18.178 -29.529 -18.220 1.00 57.38 322 PRO A O 1
ATOM 2708 N N . PRO A 1 323 ? -17.988 -31.520 -19.267 1.00 61.00 323 PRO A N 1
ATOM 2709 C CA . PRO A 1 323 ? -17.097 -31.022 -20.303 1.00 61.00 323 PRO A CA 1
ATOM 2710 C C . PRO A 1 323 ? -17.707 -29.789 -20.981 1.00 61.00 323 PRO A C 1
ATOM 2712 O O . PRO A 1 323 ? -18.922 -29.701 -21.153 1.00 61.00 323 PRO A O 1
ATOM 2715 N N . VAL A 1 324 ? -16.861 -28.828 -21.366 1.00 56.50 324 VAL A N 1
ATOM 2716 C CA . VAL A 1 324 ? -17.275 -27.525 -21.932 1.00 56.50 324 VAL A CA 1
ATOM 2717 C C . VAL A 1 324 ? -18.282 -27.682 -23.084 1.00 56.50 324 VAL A C 1
ATOM 2719 O O . VAL A 1 324 ? -19.161 -26.836 -23.250 1.00 56.50 324 VAL A O 1
ATOM 2722 N N . ASP A 1 325 ? -18.201 -28.793 -23.814 1.00 57.66 325 ASP A N 1
ATOM 2723 C CA . ASP A 1 325 ? -19.096 -29.136 -24.917 1.00 57.66 325 ASP A CA 1
ATOM 2724 C C . ASP A 1 325 ? -20.542 -29.432 -24.453 1.00 57.66 325 ASP A C 1
ATOM 2726 O O . ASP A 1 325 ? -21.490 -28.982 -25.094 1.00 57.66 325 ASP A O 1
ATOM 2730 N N . GLU A 1 326 ? -20.745 -30.066 -23.290 1.00 57.34 326 GLU A N 1
ATOM 2731 C CA . GLU A 1 326 ? -22.081 -30.334 -22.719 1.00 57.34 326 GLU A CA 1
ATOM 2732 C C . GLU A 1 326 ? -22.733 -29.068 -22.132 1.00 57.34 326 GLU A C 1
ATOM 2734 O O . GLU A 1 326 ?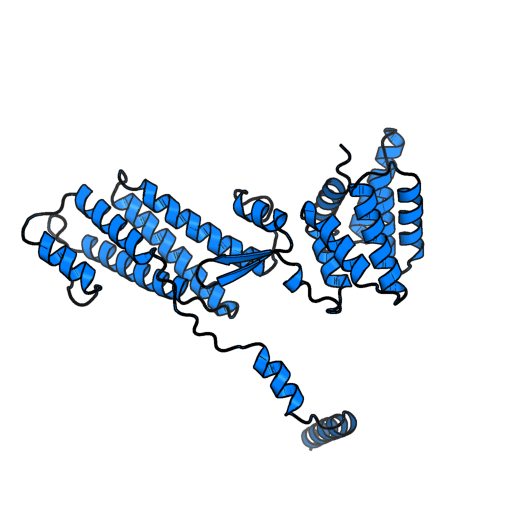 -23.951 -28.883 -22.203 1.00 57.34 326 GLU A O 1
ATOM 2739 N N . LEU A 1 327 ? -21.930 -28.149 -21.584 1.00 53.97 327 LEU A N 1
ATOM 2740 C CA . LEU A 1 327 ? -22.402 -26.848 -21.091 1.00 53.97 327 LEU A CA 1
ATOM 2741 C C . LEU A 1 327 ? -22.897 -25.947 -22.232 1.00 53.97 327 LEU A C 1
ATOM 2743 O O . LEU A 1 327 ? -23.869 -25.208 -22.056 1.00 53.97 327 LEU A O 1
ATOM 2747 N N . ALA A 1 328 ? -22.261 -26.019 -23.405 1.00 56.00 328 ALA A N 1
ATOM 2748 C CA . ALA A 1 328 ? -22.704 -25.299 -24.595 1.00 56.00 328 ALA A CA 1
ATOM 2749 C C . ALA A 1 328 ? -24.057 -25.828 -25.106 1.00 56.00 328 ALA A C 1
ATOM 2751 O O . ALA A 1 328 ? -24.961 -25.034 -25.379 1.00 56.00 328 ALA A O 1
ATOM 2752 N N . GLU A 1 329 ? -24.239 -27.153 -25.138 1.00 59.31 329 GLU A N 1
ATOM 2753 C CA . GLU A 1 329 ? -25.503 -27.783 -25.540 1.00 59.31 329 GLU A CA 1
ATOM 2754 C C . GLU A 1 329 ? -26.661 -27.456 -24.582 1.00 59.31 329 GLU A C 1
ATOM 2756 O O . GLU A 1 329 ? -27.772 -27.158 -25.028 1.00 59.31 329 GLU A O 1
ATOM 2761 N N . GLN A 1 330 ? -26.416 -27.423 -23.266 1.00 58.62 330 GLN A N 1
ATOM 2762 C CA . GLN A 1 330 ? -27.441 -27.064 -22.276 1.00 58.62 330 GLN A CA 1
ATOM 2763 C C . GLN A 1 330 ? -27.865 -25.590 -22.364 1.00 58.62 330 GLN A C 1
ATOM 2765 O O . GLN A 1 330 ? -29.046 -25.267 -22.203 1.00 58.62 330 GLN A O 1
ATOM 2770 N N . VAL A 1 331 ? -26.928 -24.682 -22.658 1.00 60.59 331 VAL A N 1
ATOM 2771 C CA . VAL A 1 331 ? -27.228 -23.255 -22.847 1.00 60.59 331 VAL A CA 1
ATOM 2772 C C . VAL A 1 331 ? -28.034 -23.019 -24.127 1.00 60.59 331 VAL A C 1
ATOM 2774 O O . VAL A 1 331 ? -28.942 -22.182 -24.124 1.00 60.59 331 VAL A O 1
ATOM 2777 N N . ASP A 1 332 ? -27.760 -23.757 -25.201 1.00 55.84 332 ASP A N 1
ATOM 2778 C CA . ASP A 1 332 ? -28.529 -23.649 -26.444 1.00 55.84 332 ASP A CA 1
ATOM 2779 C C . ASP A 1 332 ? -29.913 -24.313 -26.338 1.00 55.84 332 ASP A C 1
ATOM 2781 O O . ASP A 1 332 ? -30.900 -23.745 -26.818 1.00 55.84 332 ASP A O 1
ATOM 2785 N N . ALA A 1 333 ? -30.045 -25.415 -25.591 1.00 54.78 333 ALA A N 1
ATOM 2786 C CA . ALA A 1 333 ? -31.341 -26.015 -25.260 1.00 54.78 333 ALA A CA 1
ATOM 2787 C C . ALA A 1 333 ? -32.243 -25.069 -24.437 1.00 54.78 333 ALA A C 1
ATOM 2789 O O . ALA A 1 333 ? -33.449 -24.975 -24.690 1.00 54.78 333 ALA A O 1
ATOM 2790 N N . LEU A 1 334 ? -31.661 -24.308 -23.500 1.00 54.22 334 LEU A N 1
ATOM 2791 C CA . LEU A 1 334 ? -32.360 -23.296 -22.690 1.00 54.22 334 LEU A CA 1
ATOM 2792 C C . LEU A 1 334 ? -32.763 -22.043 -23.484 1.00 54.22 334 LEU A C 1
ATOM 2794 O O . LEU A 1 334 ? -33.715 -21.348 -23.118 1.00 54.22 334 LEU A O 1
ATOM 2798 N N . LYS A 1 335 ? -32.059 -21.730 -24.578 1.00 53.66 335 LYS A N 1
ATOM 2799 C CA . LYS A 1 335 ? -32.444 -20.643 -25.493 1.00 53.66 335 LYS A CA 1
ATOM 2800 C C . LYS A 1 335 ? -33.589 -21.056 -26.415 1.00 53.66 335 LYS A C 1
ATOM 2802 O O . LYS A 1 335 ? -34.471 -20.238 -26.668 1.00 53.66 335 LYS A O 1
ATOM 2807 N N . LEU A 1 336 ? -33.615 -22.315 -26.857 1.00 50.81 336 LEU A N 1
ATOM 2808 C CA . LEU A 1 336 ? -34.697 -22.878 -27.672 1.00 50.81 336 LEU A CA 1
ATOM 2809 C C . LEU A 1 336 ? -36.031 -22.955 -26.912 1.00 50.81 336 LEU A C 1
ATOM 2811 O O . LEU A 1 336 ? -37.077 -22.677 -27.491 1.00 50.81 336 LEU A O 1
ATOM 2815 N N . THR A 1 337 ? -36.009 -23.229 -25.604 1.00 50.50 337 THR A N 1
ATOM 2816 C CA . THR A 1 337 ? -37.225 -23.251 -24.762 1.00 50.50 337 THR A CA 1
ATOM 2817 C C . THR A 1 337 ? -37.804 -21.867 -24.457 1.00 50.50 337 THR A C 1
ATOM 2819 O O . THR A 1 337 ? -38.928 -21.778 -23.983 1.00 50.50 337 THR A O 1
ATOM 2822 N N . ARG A 1 338 ? -37.071 -20.778 -24.727 1.00 49.97 338 ARG A N 1
ATOM 2823 C CA . ARG A 1 338 ? -37.571 -19.397 -24.574 1.00 49.97 338 ARG A CA 1
ATOM 2824 C C . ARG A 1 338 ? -38.177 -18.812 -25.855 1.00 49.97 338 ARG A C 1
ATOM 2826 O O . ARG A 1 338 ? -38.619 -17.666 -25.831 1.00 49.97 338 ARG A O 1
ATOM 2833 N N . GLN A 1 339 ? -38.152 -19.554 -26.964 1.00 47.91 339 GLN A N 1
ATOM 2834 C CA . GLN A 1 339 ? -38.712 -19.135 -28.258 1.00 47.91 339 GLN A CA 1
ATOM 2835 C C . GLN A 1 339 ? -39.954 -19.940 -28.686 1.00 47.91 339 GLN A C 1
ATOM 2837 O O . GLN A 1 339 ? -40.455 -19.730 -29.791 1.00 47.91 339 GLN A O 1
ATOM 2842 N N . GLN A 1 340 ? -40.460 -20.819 -27.817 1.00 42.66 340 GLN A N 1
ATOM 2843 C CA . GLN A 1 340 ? -41.804 -21.405 -27.884 1.00 42.66 340 GLN A CA 1
ATOM 2844 C C . GLN A 1 340 ? -42.664 -20.771 -26.795 1.00 42.66 340 GLN A C 1
ATOM 2846 O O . GLN A 1 340 ? -43.869 -20.568 -27.062 1.00 42.66 340 GLN A O 1
#

Secondary structure (DSSP, 8-state):
---HHHHHHHHHHHTTTTTT-HHHHHHHHHHHHHHHHHTT---HHHHHHHHHHHHHHH--HHHHHHHHHHHTTS---HHHHHHHHHHHHHHHHHTT---HHHHHHHHHHHHTS--HHHHHHHHHHHTTSS-GGGTSEEEEETTEEEEESSHHHHHHHHH--SSSSTT---HHHHHHHHHHHHHHHHHHHTTGGG--HHHHHHHHHHHHHHHHHHHHHHHHTT---HHHHHHHHHHHHHHHHHHHTT--SSSS------GGGS-HHHHHHHHHHHTS----HHHHHHHHHHHHHHHHS----------SSHHHHHHHHH--PPPHHHHHHHHHHHHHTT--

=== Feature glossary ===
Legend for the data blocks above and below:

— What the protein is —

The amino-acid sequence is the protein's primary structure: the linear order of residues from the N-terminus to the C-terminus, written in one-letter code. Everything else here — the 3D coordinates, the secondary structure, the domain annotations — is ultimately a consequence of this string.

Database cross-references. InterPro integrates a dozen domain/family signature databases into unified entries with residue-range hits. GO terms attach function/process/location labels with evidence codes. CATH codes position the fold in a four-level structural taxonomy. Organism is the NCBI-taxonomy species name.

— Where its atoms are —

The mmCIF block holds the 3D Cartesian coordinates of each backbone atom (N, Cα, C, O) in ångströms. mmCIF is the PDB's canonical archive format — a tagged-loop text representation of the atomic model.

The six renders are orthographic views along the three Cartesian axes in both directions. Representation (cartoon, sticks, or surface) and color scheme (sequence-rainbow or by-chain) vary across proteins so the training set covers all the common visualization conventions.

— Local backbone conformation —

Secondary structure is the local, repeating backbone conformation. DSSP classifies it into eight states by reading the hydrogen-bond network: three helix types (H, G, I), two β types (E, B), two non-regular types (T, S), and unstructured coil (-).

SS3 is a coarse helix/strand/coil call (letters a/b/c) made by the P-SEA algorithm from inter-Cα distances and dihedrals. It is less detailed than DSSP but needs only Cα positions.

Backbone dihedral angles. Every residue except chain termini has a φ (preceding-C → N → Cα → C) and a ψ (N → Cα → C → next-N). They are reported in degrees following the IUPAC sign convention. Secondary structure is essentially a statement about which (φ, ψ) basin each residue occupies.

— Global shape and packing —

The geometric summary reports three shape descriptors. Rg (radius of gyration) measures how spread out the Cα atoms are about their centre of mass; compact globular proteins have small Rg, elongated or unfolded ones large. Cα contacts (<8 Å, |i−j|>4) count long-range residue pairs in spatial proximity — high for tightly packed folds, near zero for rods or random coil. The bounding-box extents give the protein's footprint along x, y, z in Å.

Solvent accessibility: the surface area of each residue that a 1.4 Å water probe can touch, in Å². When only backbone atoms are present the absolute values are lower than full-atom SASA (side chains contribute most of the area) and are flagged as backbone-only.

Plot images: a contact map (which residues are close in 3D, as an N×N binary image), a Ramachandran scatter (backbone torsion angles, revealing secondary-structure compositio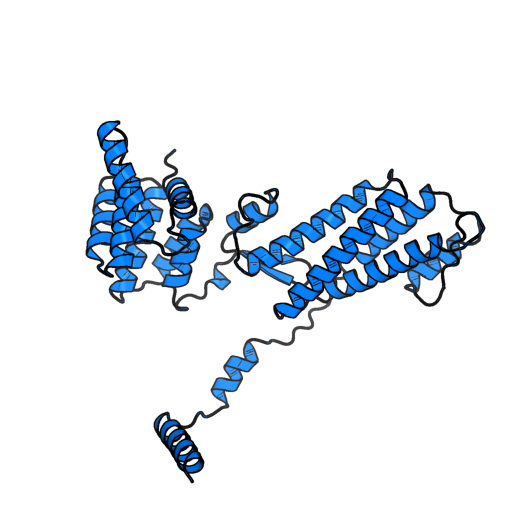n at a glance), and — for AlphaFold structures — a PAE heatmap (pairwise prediction confidence).

— Structural neighborhood —

Foldseek's 3Di representation compresses backbone geometry into a per-residue letter drawn from a learned twenty-state alphabet. It captures the tertiary interaction pattern around each residue — which residues are packed against it in space, regardless of where they are in sequence.

Structural nearest neighbors (via Foldseek easy-search vs the PDB). Reported per hit: target PDB id, E-value, and alignment TM-score. A TM-score above ~0.5 is the conventional threshold for 'same fold'.

— Confidence and disorder —

pLDDT (predicted Local Distance Difference Test) is AlphaFold's per-residue confidence score, ranging from 0 to 100. Values above 90 indicate high confidence (typically well-packed cores); 70–90 is confident; 50–70 low confidence; below 50 usually means the region is disordered or the prediction is unreliable there. AlphaFold stores pLDDT in the mmCIF B-factor column.

For experimental (PDB) structures, the B-factor (temperature factor) quantifies the positional spread of each atom in the crystal — a combination of thermal vibration and static disorder — in units of Å². High B-factors mark flexible loops or poorly resolved regions; low B-factors mark the rigid, well-ordered core.

Predicted Aligned Error (PAE) is an AlphaFold confidence matrix: entry (i, j) is the expected error in the position of residue j, in ångströms, when the prediction is superimposed on the true structure at residue i. Low PAE within a block of residues means that block is internally rigid and well-predicted; high PAE between two blocks means their relative placement is uncertain even if each block individually is confident.